Protein AF-A0A077Z1U5-F1 (afdb_monomer_lite)

Structure (mmCIF, N/CA/C/O backbone):
data_AF-A0A077Z1U5-F1
#
_entry.id   AF-A0A077Z1U5-F1
#
loop_
_atom_site.group_PDB
_atom_site.id
_atom_site.type_symbol
_atom_site.label_atom_id
_atom_site.label_alt_id
_atom_site.label_comp_id
_atom_site.label_asym_id
_atom_site.label_entity_id
_atom_site.label_seq_id
_atom_site.pdbx_PDB_ins_code
_atom_site.Cartn_x
_atom_site.Cartn_y
_atom_site.Cartn_z
_atom_site.occupancy
_atom_site.B_iso_or_equiv
_atom_site.auth_seq_id
_atom_site.auth_comp_id
_atom_site.auth_asym_id
_atom_site.auth_atom_id
_atom_site.pdbx_PDB_model_num
ATOM 1 N N . MET A 1 1 ? -14.639 14.982 -17.449 1.00 68.56 1 MET A N 1
ATOM 2 C CA . MET A 1 1 ? -14.182 13.945 -16.494 1.00 68.56 1 MET A CA 1
ATOM 3 C C . MET A 1 1 ? -12.767 14.217 -15.998 1.00 68.56 1 MET A C 1
ATOM 5 O O . MET A 1 1 ? -12.603 14.387 -14.798 1.00 68.56 1 MET A O 1
ATOM 9 N N . LEU A 1 2 ? -11.773 14.357 -16.888 1.00 71.12 2 LEU A N 1
ATOM 10 C CA . LEU A 1 2 ? -10.383 14.612 -16.481 1.00 71.12 2 LEU A CA 1
ATOM 11 C C . LEU A 1 2 ? -10.189 15.928 -15.703 1.00 71.12 2 LEU A C 1
ATOM 13 O O . LEU A 1 2 ? -9.402 15.962 -14.767 1.00 71.12 2 LEU A O 1
ATOM 17 N N . SER A 1 3 ? -10.939 16.987 -16.032 1.00 80.12 3 SER A N 1
ATOM 18 C CA . SER A 1 3 ? -10.882 18.276 -15.323 1.00 80.12 3 SER A CA 1
ATOM 19 C C . SER A 1 3 ? -11.257 18.165 -13.842 1.00 80.12 3 SER A C 1
ATOM 21 O O . SER A 1 3 ? -10.543 18.699 -13.000 1.00 80.12 3 SER A O 1
ATOM 23 N N . ASN A 1 4 ? -12.330 17.429 -13.523 1.00 79.44 4 ASN A N 1
ATOM 24 C CA . ASN A 1 4 ? -12.760 17.176 -12.144 1.00 79.44 4 ASN A CA 1
ATOM 25 C C . ASN A 1 4 ? -11.726 16.341 -11.381 1.00 79.44 4 ASN A C 1
ATOM 27 O O . ASN A 1 4 ? -11.484 16.588 -10.206 1.00 79.44 4 ASN A O 1
ATOM 31 N N . PHE A 1 5 ? -11.103 15.364 -12.043 1.00 79.25 5 PHE A N 1
ATOM 32 C CA . PHE A 1 5 ? -10.049 14.554 -11.435 1.00 79.25 5 PHE A CA 1
ATOM 33 C C . PHE A 1 5 ? -8.779 15.375 -11.172 1.00 79.25 5 PHE A C 1
ATOM 35 O O . PHE A 1 5 ? -8.192 15.285 -10.098 1.00 79.25 5 PHE A O 1
ATOM 42 N N . LEU A 1 6 ? -8.374 16.218 -12.127 1.00 81.88 6 LEU A N 1
ATOM 43 C CA . LEU A 1 6 ? -7.160 17.023 -12.021 1.00 81.88 6 LEU A CA 1
ATOM 44 C C . LEU A 1 6 ? -7.292 18.132 -10.970 1.00 81.88 6 LEU A C 1
ATOM 46 O O . LEU A 1 6 ? -6.356 18.345 -10.202 1.00 81.88 6 LEU A O 1
ATOM 50 N N . SER A 1 7 ? -8.446 18.807 -10.893 1.00 83.81 7 SER A N 1
ATOM 51 C CA . SER A 1 7 ? -8.705 19.804 -9.848 1.00 83.81 7 SER A CA 1
ATOM 52 C C . SER A 1 7 ? -8.727 19.162 -8.463 1.00 83.81 7 SER A C 1
ATOM 54 O O . SER A 1 7 ? -8.042 19.651 -7.567 1.00 83.81 7 SER A O 1
ATOM 56 N N . LYS A 1 8 ? -9.407 18.015 -8.306 1.00 79.69 8 LYS A N 1
ATOM 57 C CA . LYS A 1 8 ? -9.364 17.214 -7.074 1.00 79.69 8 LYS A CA 1
ATOM 58 C C . LYS A 1 8 ? -7.932 16.833 -6.710 1.00 79.69 8 LYS A C 1
ATOM 60 O O . LYS A 1 8 ? -7.529 17.074 -5.579 1.00 79.69 8 LYS A O 1
ATOM 65 N N . LEU A 1 9 ? -7.144 16.307 -7.651 1.00 82.00 9 LEU A N 1
ATOM 66 C CA . LEU A 1 9 ? -5.753 15.914 -7.409 1.00 82.00 9 LEU A CA 1
ATOM 67 C C . LEU A 1 9 ? -4.885 17.106 -6.998 1.00 82.00 9 LEU A C 1
ATOM 69 O O . LEU A 1 9 ? -4.077 16.976 -6.082 1.00 82.00 9 LEU A O 1
ATOM 73 N N . LEU A 1 10 ? -5.055 18.268 -7.631 1.00 83.62 10 LEU A N 1
ATOM 74 C CA . LEU A 1 10 ? -4.306 19.477 -7.295 1.00 83.62 10 LEU A CA 1
ATOM 75 C C . LEU A 1 10 ? -4.684 19.998 -5.905 1.00 83.62 10 LEU A C 1
ATOM 77 O O . LEU A 1 10 ? -3.797 20.236 -5.090 1.00 83.62 10 LEU A O 1
ATOM 81 N N . THR A 1 11 ? -5.978 20.113 -5.594 1.00 82.31 11 THR A N 1
ATOM 82 C CA . THR A 1 11 ? -6.457 20.514 -4.262 1.00 82.31 11 THR A CA 1
ATOM 83 C C . THR A 1 11 ? -6.003 19.526 -3.192 1.00 82.31 11 THR A C 1
ATOM 85 O O . THR A 1 11 ? -5.578 19.938 -2.115 1.00 82.31 11 THR A O 1
ATOM 88 N N . LEU A 1 12 ? -6.019 18.229 -3.498 1.00 81.50 12 LEU A N 1
ATOM 89 C CA . LEU A 1 12 ? -5.541 17.179 -2.609 1.00 81.50 12 LEU A CA 1
ATOM 90 C C . LEU A 1 12 ? -4.022 17.248 -2.419 1.00 81.50 12 LEU A C 1
ATOM 92 O O . LEU A 1 12 ? -3.532 17.092 -1.306 1.00 81.50 12 LEU A O 1
ATOM 96 N N . THR A 1 13 ? -3.267 17.538 -3.478 1.00 81.62 13 THR A N 1
ATOM 97 C CA . THR A 1 13 ? -1.809 17.711 -3.417 1.00 81.62 13 THR A CA 1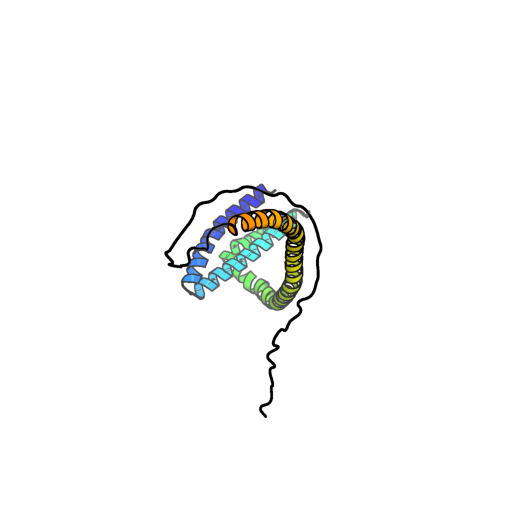
ATOM 98 C C . THR A 1 13 ? -1.453 18.960 -2.619 1.00 81.62 13 THR A C 1
ATOM 100 O O . THR A 1 13 ? -0.631 18.887 -1.718 1.00 81.62 13 THR A O 1
ATOM 103 N N . CYS A 1 14 ? -2.118 20.092 -2.853 1.00 83.44 14 CYS A N 1
ATOM 104 C CA . CYS A 1 14 ? -1.947 21.303 -2.048 1.00 83.44 14 CYS A CA 1
ATOM 105 C C . CYS A 1 14 ? -2.348 21.071 -0.580 1.00 83.44 14 CYS A C 1
ATOM 107 O O . CYS A 1 14 ? -1.637 21.506 0.326 1.00 83.44 14 CYS A O 1
ATOM 109 N N . GLY A 1 15 ? -3.439 20.338 -0.337 1.00 79.06 15 GLY A N 1
ATOM 110 C CA . GLY A 1 15 ? -3.900 19.961 1.000 1.00 79.06 15 GLY A CA 1
ATOM 111 C C . GLY A 1 15 ? -2.966 18.982 1.714 1.00 79.06 15 GLY A C 1
ATOM 112 O O . GLY A 1 15 ? -2.800 19.077 2.927 1.00 79.06 15 GLY A O 1
ATOM 113 N N . THR A 1 16 ? -2.301 18.091 0.974 1.00 81.62 16 THR A N 1
ATOM 114 C CA . THR A 1 16 ? -1.280 17.170 1.502 1.00 81.62 16 THR A CA 1
ATOM 115 C C . THR A 1 16 ? 0.117 17.778 1.562 1.00 81.62 16 THR A C 1
ATOM 117 O O . THR A 1 16 ? 0.957 17.288 2.313 1.00 81.62 16 THR A O 1
ATOM 120 N N . LEU A 1 17 ? 0.378 18.881 0.862 1.00 84.94 17 LEU A N 1
ATOM 121 C CA . LEU A 1 17 ? 1.678 19.548 0.871 1.00 84.94 17 LEU A CA 1
ATOM 122 C C . LEU A 1 17 ? 2.021 20.083 2.267 1.00 84.94 17 LEU A C 1
ATOM 124 O O . LEU A 1 17 ? 3.142 19.918 2.751 1.00 84.94 17 LEU A O 1
ATOM 128 N N . TYR A 1 18 ? 1.035 20.669 2.951 1.00 81.06 18 TYR A N 1
ATOM 129 C CA . TYR A 1 18 ? 1.189 21.152 4.324 1.00 81.06 18 TYR A CA 1
ATOM 130 C C . TYR A 1 18 ? 1.551 20.031 5.326 1.00 81.06 18 TYR A C 1
ATOM 132 O O . TYR A 1 18 ? 2.581 20.137 6.007 1.00 81.06 18 TYR A O 1
ATOM 140 N N . PRO A 1 19 ? 0.783 18.926 5.428 1.00 81.62 19 PRO A N 1
ATOM 141 C CA . PRO A 1 19 ? 1.139 17.806 6.288 1.00 81.62 19 PRO A CA 1
ATOM 142 C C . PRO A 1 19 ? 2.391 17.061 5.808 1.00 81.62 19 PRO A C 1
ATOM 144 O O . PRO A 1 19 ? 3.115 16.536 6.651 1.00 81.62 19 PRO A O 1
ATOM 147 N N . ALA A 1 20 ? 2.725 17.067 4.513 1.00 84.19 20 ALA A N 1
ATOM 148 C CA . ALA A 1 20 ? 3.988 16.526 4.005 1.00 84.19 20 ALA A CA 1
ATOM 149 C C . ALA A 1 20 ? 5.198 17.298 4.546 1.00 84.19 20 ALA A C 1
ATOM 151 O O . ALA A 1 20 ? 6.142 16.689 5.055 1.00 84.19 20 ALA A O 1
ATOM 152 N N . TYR A 1 21 ? 5.146 18.632 4.549 1.00 84.50 21 TYR A N 1
ATOM 153 C CA . TYR A 1 21 ? 6.205 19.455 5.137 1.00 84.50 21 TYR A CA 1
ATOM 154 C C . TYR A 1 21 ? 6.359 19.212 6.648 1.00 84.50 21 TYR A C 1
ATOM 156 O O . TYR A 1 21 ? 7.472 19.074 7.168 1.00 84.50 21 TYR A O 1
ATOM 164 N N . ARG A 1 22 ? 5.243 19.101 7.379 1.00 79.75 22 ARG A N 1
ATOM 165 C CA . ARG A 1 22 ? 5.274 18.778 8.815 1.00 79.75 22 ARG A CA 1
ATOM 166 C C . ARG A 1 22 ? 5.747 17.347 9.085 1.00 79.75 22 ARG A C 1
ATOM 168 O O . ARG A 1 22 ? 6.498 17.154 10.039 1.00 79.75 22 ARG A O 1
ATOM 175 N N . SER A 1 23 ? 5.378 16.383 8.241 1.00 83.19 23 SER A N 1
ATOM 176 C CA . SER A 1 23 ? 5.860 14.995 8.298 1.00 83.19 23 SER A CA 1
ATOM 177 C C . SER A 1 23 ? 7.377 14.941 8.115 1.00 83.19 23 SER A C 1
ATOM 179 O O . SER A 1 23 ? 8.067 14.305 8.908 1.00 83.19 23 SER A O 1
ATOM 181 N N . TYR A 1 24 ? 7.919 15.687 7.147 1.00 82.50 24 TYR A N 1
ATOM 182 C CA . TYR A 1 24 ? 9.365 15.817 6.954 1.00 82.50 24 TYR A CA 1
ATOM 183 C C . TYR A 1 24 ? 10.063 16.371 8.205 1.00 82.50 24 TYR A C 1
ATOM 185 O O . TYR A 1 24 ? 11.060 15.814 8.676 1.00 82.50 24 TYR A O 1
ATOM 193 N N . LYS A 1 25 ? 9.504 17.429 8.808 1.00 83.81 25 LYS A N 1
ATOM 194 C CA . LYS A 1 25 ? 10.047 17.998 10.049 1.00 83.81 25 LYS A CA 1
ATOM 195 C C . LYS A 1 25 ? 9.968 17.016 11.228 1.00 83.81 25 LYS A C 1
ATOM 197 O O . LYS A 1 25 ? 10.908 16.977 12.017 1.00 83.81 25 LYS A O 1
ATOM 202 N N . ALA A 1 26 ? 8.909 16.208 11.319 1.00 83.00 26 ALA A N 1
ATOM 203 C CA . ALA A 1 26 ? 8.739 15.180 12.351 1.00 83.00 26 ALA A CA 1
ATOM 204 C C . ALA A 1 26 ? 9.748 14.022 12.223 1.00 83.00 26 ALA A C 1
ATOM 206 O O . ALA A 1 26 ? 10.243 13.513 13.228 1.00 83.00 26 ALA A O 1
ATOM 207 N N . VAL A 1 27 ? 10.099 13.624 10.993 1.00 81.88 27 VAL A N 1
ATOM 208 C CA . VAL A 1 27 ? 11.157 12.625 10.750 1.00 81.88 27 VAL A CA 1
ATOM 209 C C . VAL A 1 27 ? 12.516 13.179 11.178 1.00 81.88 27 VAL A C 1
ATOM 211 O O . VAL A 1 27 ? 13.277 12.498 11.867 1.00 81.88 27 VAL A O 1
ATOM 214 N N . ARG A 1 28 ? 12.809 14.442 10.842 1.00 83.19 28 ARG A N 1
ATOM 215 C CA . ARG A 1 28 ? 14.077 15.085 11.220 1.00 83.19 28 ARG A CA 1
ATOM 216 C C . ARG A 1 28 ? 14.211 15.295 12.728 1.00 83.19 28 ARG A C 1
ATOM 218 O O . ARG A 1 28 ? 15.312 15.160 13.256 1.00 83.19 28 ARG A O 1
ATOM 225 N N . SER A 1 29 ? 13.120 15.613 13.423 1.00 81.75 29 SER A N 1
ATOM 226 C CA . SER A 1 29 ? 13.127 15.789 14.879 1.00 81.75 29 SER A CA 1
ATOM 227 C C . SER A 1 29 ? 13.247 14.471 15.654 1.00 81.75 29 SER A C 1
ATOM 229 O O . SER A 1 29 ? 13.414 14.514 16.869 1.00 81.75 29 SER A O 1
ATOM 231 N N . LYS A 1 30 ? 13.168 13.307 14.983 1.00 79.94 30 LYS A N 1
ATOM 232 C CA . LYS A 1 30 ? 13.134 11.963 15.599 1.00 79.94 30 LYS A CA 1
ATOM 233 C C . LYS A 1 30 ? 12.045 11.815 16.678 1.00 79.94 30 LYS A C 1
ATOM 235 O O . LYS A 1 30 ? 12.113 10.931 17.531 1.00 79.94 30 LYS A O 1
ATOM 240 N N . ASN A 1 31 ? 11.006 12.652 16.633 1.00 82.81 31 ASN A N 1
ATOM 241 C CA . ASN A 1 31 ? 9.901 12.611 17.582 1.00 82.81 31 ASN A CA 1
ATOM 242 C C . ASN A 1 31 ? 8.936 11.477 17.218 1.00 82.81 31 ASN A C 1
ATOM 244 O O . ASN A 1 31 ? 8.010 11.670 16.428 1.00 82.81 31 ASN A O 1
ATOM 248 N N . VAL A 1 32 ? 9.090 10.312 17.854 1.00 84.19 32 VAL A N 1
ATOM 249 C CA . VAL A 1 32 ? 8.235 9.129 17.612 1.00 84.19 32 VAL A CA 1
ATOM 250 C C . VAL A 1 32 ? 6.742 9.469 17.717 1.00 84.19 32 VAL A C 1
ATOM 252 O O . VAL A 1 32 ? 5.951 9.072 16.869 1.00 84.19 32 VAL A O 1
ATOM 255 N N . ARG A 1 33 ? 6.340 10.278 18.708 1.00 84.56 33 ARG A N 1
ATOM 256 C CA . ARG A 1 33 ? 4.930 10.678 18.886 1.00 84.56 33 ARG A CA 1
ATOM 257 C C . ARG A 1 33 ? 4.381 11.516 17.731 1.00 84.56 33 ARG A C 1
ATOM 259 O O . ARG A 1 33 ? 3.203 11.397 17.413 1.00 84.56 33 ARG A O 1
ATOM 266 N N . GLU A 1 34 ? 5.190 12.395 17.146 1.00 84.38 34 GLU A N 1
ATOM 267 C CA . GLU A 1 34 ? 4.769 13.201 15.992 1.00 84.38 34 GLU A CA 1
ATOM 268 C C . GLU A 1 34 ? 4.714 12.334 14.740 1.00 84.38 34 GLU A C 1
ATOM 270 O O . GLU A 1 34 ? 3.736 12.395 14.001 1.00 84.38 34 GLU A O 1
ATOM 275 N N . TYR A 1 35 ? 5.714 11.471 14.557 1.00 86.38 35 TYR A N 1
ATOM 276 C CA . TYR A 1 35 ? 5.752 10.504 13.469 1.00 86.38 35 TYR A CA 1
ATOM 277 C C . TYR A 1 35 ? 4.517 9.595 13.459 1.00 86.38 35 TYR A C 1
ATOM 279 O O . TYR A 1 35 ? 3.864 9.480 12.429 1.00 86.38 35 TYR A O 1
ATOM 287 N N . VAL A 1 36 ? 4.130 9.025 14.607 1.00 85.44 36 VAL A N 1
ATOM 288 C CA . VAL A 1 36 ? 2.931 8.172 14.714 1.00 85.44 36 VAL A CA 1
ATOM 289 C C . VAL A 1 36 ? 1.657 8.945 14.360 1.00 85.44 36 VAL A C 1
ATOM 291 O O . VAL A 1 36 ? 0.810 8.421 13.640 1.00 85.44 36 VAL A O 1
ATOM 294 N N . LYS A 1 37 ? 1.517 10.203 14.805 1.00 83.12 37 LYS A N 1
ATOM 295 C CA . LYS A 1 37 ? 0.358 11.047 14.453 1.00 83.12 37 LYS A CA 1
ATOM 296 C C . LYS A 1 37 ? 0.279 11.303 12.950 1.00 83.12 37 LYS A C 1
ATOM 298 O O . LYS A 1 37 ? -0.803 11.213 12.375 1.00 83.12 37 LYS A O 1
ATOM 303 N N . TRP A 1 38 ? 1.416 11.593 12.322 1.00 86.56 38 TRP A N 1
ATOM 304 C CA . TRP A 1 38 ? 1.482 11.782 10.877 1.00 86.56 38 TRP A CA 1
ATOM 305 C C . TRP A 1 38 ? 1.215 10.483 10.125 1.00 86.56 38 TRP A C 1
ATOM 307 O O . TRP A 1 38 ? 0.428 10.491 9.188 1.00 86.56 38 TRP A O 1
ATOM 317 N N . MET A 1 39 ? 1.778 9.356 10.560 1.00 85.12 39 MET A N 1
ATOM 318 C CA . MET A 1 39 ? 1.522 8.050 9.948 1.00 85.12 39 MET A CA 1
ATOM 319 C C . MET A 1 39 ? 0.039 7.671 10.025 1.00 85.12 39 MET A C 1
ATOM 321 O O . MET A 1 39 ? -0.540 7.231 9.037 1.00 85.12 39 MET A O 1
ATOM 325 N N . MET A 1 40 ? -0.610 7.927 11.164 1.00 83.12 40 MET A N 1
ATOM 326 C CA . MET A 1 40 ? -2.054 7.737 11.310 1.00 83.12 40 MET A CA 1
ATOM 327 C C . MET A 1 40 ? -2.838 8.612 10.321 1.00 83.12 40 MET A C 1
ATOM 329 O O . MET A 1 40 ? -3.771 8.122 9.690 1.00 83.12 40 MET A O 1
ATOM 333 N N . TYR A 1 41 ? -2.438 9.876 10.137 1.00 81.81 41 TYR A N 1
ATOM 334 C CA . TYR A 1 41 ? -3.039 10.759 9.133 1.00 81.81 41 TYR A CA 1
ATOM 335 C C . TYR A 1 41 ? -2.866 10.212 7.709 1.00 81.81 41 TYR A C 1
ATOM 337 O O . TYR A 1 41 ? -3.839 10.167 6.963 1.00 81.81 41 TYR A O 1
ATOM 345 N N . TRP A 1 42 ? -1.672 9.733 7.348 1.00 87.31 42 TRP A N 1
ATOM 346 C CA . TRP A 1 42 ? -1.403 9.142 6.033 1.00 87.31 42 TRP A CA 1
ATOM 347 C C . TRP A 1 42 ? -2.230 7.880 5.767 1.00 87.31 42 TRP A C 1
ATOM 349 O O . TRP A 1 42 ? -2.756 7.724 4.668 1.00 87.31 42 TRP A O 1
ATOM 359 N N . ILE A 1 43 ? -2.404 7.006 6.763 1.00 84.12 43 ILE A N 1
ATOM 360 C CA . ILE A 1 43 ? -3.241 5.804 6.625 1.00 84.12 43 ILE A CA 1
ATOM 361 C C . ILE A 1 43 ? -4.710 6.192 6.415 1.00 84.12 43 ILE A C 1
ATOM 363 O O . ILE A 1 43 ? -5.375 5.660 5.528 1.00 84.12 43 ILE A O 1
ATOM 367 N N . VAL A 1 44 ? -5.218 7.155 7.189 1.00 80.88 44 VAL A N 1
ATOM 368 C CA . VAL A 1 44 ? -6.585 7.674 7.018 1.00 80.88 44 VAL A CA 1
ATOM 369 C C . VAL A 1 44 ? -6.753 8.325 5.645 1.00 80.88 44 VAL A C 1
ATOM 371 O O . VAL A 1 44 ? -7.758 8.096 4.980 1.00 80.88 44 VAL A O 1
ATOM 374 N N . PHE A 1 45 ? -5.752 9.076 5.186 1.00 82.06 45 PHE A N 1
ATOM 375 C CA . PHE A 1 45 ? -5.734 9.681 3.859 1.00 82.06 45 PHE A CA 1
ATOM 376 C C . PHE A 1 45 ? -5.739 8.631 2.732 1.00 82.06 45 PHE A C 1
ATOM 378 O O . PHE A 1 45 ? -6.474 8.776 1.759 1.00 82.06 45 PHE A O 1
ATOM 385 N N . ALA A 1 46 ? -4.991 7.534 2.875 1.00 84.25 46 ALA A N 1
ATOM 386 C CA . ALA A 1 46 ? -5.003 6.428 1.917 1.00 84.25 46 ALA A CA 1
ATOM 387 C C . ALA A 1 46 ? -6.370 5.723 1.855 1.00 84.25 46 ALA A C 1
ATOM 389 O O . ALA A 1 46 ? -6.840 5.353 0.779 1.00 84.25 46 ALA A O 1
ATOM 390 N N . LEU A 1 47 ? -7.044 5.563 2.993 1.00 82.62 47 LEU A N 1
ATOM 391 C CA . LEU A 1 47 ? -8.402 5.013 3.037 1.00 82.62 47 LEU A CA 1
ATOM 392 C C . LEU A 1 47 ? -9.421 5.967 2.421 1.00 82.62 47 LEU A C 1
ATOM 394 O O . LEU A 1 47 ? -10.303 5.522 1.695 1.00 82.62 47 LEU A O 1
ATOM 398 N N . PHE A 1 48 ? -9.268 7.269 2.664 1.00 81.12 48 PHE A N 1
ATOM 399 C CA . PHE A 1 48 ? -10.070 8.296 2.011 1.00 81.12 48 PHE A CA 1
ATOM 400 C C . PHE A 1 48 ? -9.932 8.216 0.487 1.00 81.12 48 PHE A C 1
ATOM 402 O O . PHE A 1 48 ? -10.941 8.180 -0.207 1.00 81.12 48 PHE A O 1
ATOM 409 N N . LEU A 1 49 ? -8.708 8.067 -0.032 1.00 83.06 49 LEU A N 1
ATOM 410 C CA . LEU A 1 49 ? -8.471 7.840 -1.461 1.00 83.06 49 LEU A CA 1
ATOM 411 C C . LEU A 1 49 ? -9.155 6.571 -1.986 1.00 83.06 49 LEU A C 1
ATOM 413 O O . LEU A 1 49 ? -9.749 6.598 -3.059 1.00 83.06 49 LEU A O 1
ATOM 417 N N . ASN A 1 50 ? -9.105 5.464 -1.239 1.00 82.12 50 ASN A N 1
ATOM 418 C CA . ASN A 1 50 ? -9.809 4.238 -1.628 1.00 82.12 50 ASN A CA 1
ATOM 419 C C . ASN A 1 50 ? -11.323 4.461 -1.699 1.00 82.12 50 ASN A C 1
ATOM 421 O O . ASN A 1 50 ? -11.972 3.996 -2.631 1.00 82.12 50 ASN A O 1
ATOM 425 N N . ILE A 1 51 ? -11.886 5.193 -0.740 1.00 80.31 51 ILE A N 1
ATOM 426 C CA . ILE A 1 51 ? -13.315 5.511 -0.705 1.00 80.31 51 ILE A CA 1
ATOM 427 C C . ILE A 1 51 ? -13.697 6.468 -1.828 1.00 80.31 51 ILE A C 1
ATOM 429 O O . ILE A 1 51 ? -14.772 6.300 -2.387 1.00 80.31 51 ILE A O 1
ATOM 433 N N . GLU A 1 52 ? -12.835 7.416 -2.188 1.00 79.69 52 GLU A N 1
ATOM 434 C CA . GLU A 1 52 ? -13.028 8.297 -3.343 1.00 79.69 52 GLU A CA 1
ATOM 435 C C . GLU A 1 52 ? -13.085 7.481 -4.645 1.00 79.69 52 GLU A C 1
ATOM 437 O O . GLU A 1 52 ? -14.015 7.637 -5.430 1.00 79.69 52 GLU A O 1
ATOM 442 N N . VAL A 1 53 ? -12.165 6.527 -4.836 1.00 80.75 53 VAL A N 1
ATOM 443 C CA . VAL A 1 53 ? -12.145 5.638 -6.016 1.00 80.75 53 VAL A CA 1
ATOM 444 C C . VAL A 1 53 ? -13.374 4.733 -6.056 1.00 80.75 53 VAL A C 1
ATOM 446 O O . VAL A 1 53 ? -14.024 4.592 -7.091 1.00 80.75 53 VAL A O 1
ATOM 449 N N . VAL A 1 54 ? -13.726 4.135 -4.919 1.00 81.50 54 VAL A N 1
ATOM 450 C CA . VAL A 1 54 ? -14.985 3.406 -4.752 1.00 81.50 54 VAL A CA 1
ATOM 451 C C . VAL A 1 54 ? -16.141 4.342 -5.100 1.00 81.50 54 VAL A C 1
ATOM 453 O O . VAL A 1 54 ? -17.017 3.989 -5.881 1.00 81.50 54 VAL A O 1
ATOM 456 N N . ALA A 1 55 ? -16.138 5.576 -4.606 1.00 77.00 55 ALA A N 1
ATOM 457 C CA . ALA A 1 55 ? -17.205 6.510 -4.880 1.00 77.00 55 ALA A CA 1
ATOM 458 C C . ALA A 1 55 ? -17.353 6.783 -6.380 1.00 77.00 55 ALA A C 1
ATOM 460 O O . ALA A 1 55 ? -18.483 6.680 -6.860 1.00 77.00 55 ALA A O 1
ATOM 461 N N . ASP A 1 56 ? -16.249 7.008 -7.091 1.00 77.94 56 ASP A N 1
ATOM 462 C CA . ASP A 1 56 ? -16.189 7.213 -8.539 1.00 77.94 56 ASP A CA 1
ATOM 463 C C . ASP A 1 56 ? -16.700 5.996 -9.333 1.00 77.94 56 ASP A C 1
ATOM 465 O O . ASP A 1 56 ? -17.501 6.157 -10.254 1.00 77.94 56 ASP A O 1
ATOM 469 N N . ILE A 1 57 ? -16.323 4.769 -8.951 1.00 76.25 57 ILE A N 1
ATOM 470 C CA . ILE A 1 57 ? -16.808 3.533 -9.600 1.00 76.25 57 ILE A CA 1
ATOM 471 C C . ILE A 1 57 ? -18.317 3.364 -9.384 1.00 76.25 57 ILE A C 1
ATOM 473 O O . ILE A 1 57 ? -19.070 3.098 -10.320 1.00 76.25 57 ILE A O 1
ATOM 477 N N . PHE A 1 58 ? -18.778 3.549 -8.146 1.00 74.19 58 PHE A N 1
ATOM 478 C CA . PHE A 1 58 ? -20.188 3.409 -7.784 1.00 74.19 58 PHE A CA 1
ATOM 479 C C . PHE A 1 58 ? -21.067 4.515 -8.396 1.00 74.19 58 PHE A C 1
ATOM 481 O O . PHE A 1 58 ? -22.241 4.266 -8.644 1.00 74.19 58 PHE A O 1
ATOM 488 N N . LEU A 1 59 ? -20.529 5.716 -8.663 1.00 68.31 59 LEU A N 1
ATOM 489 C CA . LEU A 1 59 ? -21.231 6.763 -9.427 1.00 68.31 59 LEU A CA 1
ATOM 490 C C . LEU A 1 59 ? -21.568 6.300 -10.856 1.00 68.31 59 LEU A C 1
ATOM 492 O O . LEU A 1 59 ? -22.556 6.760 -11.421 1.00 68.31 59 LEU A O 1
ATOM 496 N N . GLY A 1 60 ? -20.789 5.373 -11.423 1.00 68.44 60 GLY A N 1
ATOM 497 C CA . GLY A 1 60 ? -21.074 4.766 -12.724 1.00 68.44 60 GLY A CA 1
ATOM 498 C C . GLY A 1 60 ? -22.184 3.705 -12.707 1.00 68.44 60 GLY A C 1
ATOM 499 O O . GLY A 1 60 ? -22.726 3.389 -13.762 1.00 68.44 60 GLY A O 1
ATOM 500 N N . LEU A 1 61 ? -22.544 3.160 -11.537 1.00 65.31 61 LEU A N 1
ATOM 501 C CA . LEU A 1 61 ? -23.413 1.984 -11.387 1.00 65.31 61 LEU A CA 1
ATOM 502 C C . LEU A 1 61 ? -24.772 2.337 -10.724 1.00 65.31 61 LEU A C 1
ATOM 504 O O . LEU A 1 61 ? -25.106 1.892 -9.633 1.00 65.31 61 LEU A O 1
ATOM 508 N N . TRP A 1 62 ? -25.594 3.117 -11.430 1.00 64.50 62 TRP A N 1
ATOM 509 C CA . TRP A 1 62 ? -27.046 2.883 -11.599 1.00 64.50 62 TRP A CA 1
ATOM 510 C C . TRP A 1 62 ? -28.116 3.172 -10.495 1.00 64.50 62 TRP A C 1
ATOM 512 O O . TRP A 1 62 ? -29.280 3.235 -10.880 1.00 64.50 62 TRP A O 1
ATOM 522 N N . LEU A 1 63 ? -27.865 3.391 -9.186 1.00 70.56 63 LEU A N 1
ATOM 523 C CA . LEU A 1 63 ? -28.978 3.439 -8.179 1.00 70.56 63 LEU A CA 1
ATOM 524 C C . LEU A 1 63 ? -29.162 4.778 -7.389 1.00 70.56 63 LEU A C 1
ATOM 526 O O . LEU A 1 63 ? -28.262 5.174 -6.647 1.00 70.56 63 LEU A O 1
ATOM 530 N N . PRO A 1 64 ? -30.337 5.461 -7.460 1.00 64.75 64 PRO A N 1
ATOM 531 C CA . PRO A 1 64 ? -30.528 6.849 -6.984 1.00 64.75 64 PRO A CA 1
ATOM 532 C C . PRO A 1 64 ? -30.678 7.097 -5.463 1.00 64.75 64 PRO A C 1
ATOM 534 O O . PRO A 1 64 ? -30.404 8.208 -5.025 1.00 64.75 64 PRO A O 1
ATOM 537 N N . PHE A 1 65 ? -31.058 6.124 -4.620 1.00 70.94 65 PHE A N 1
ATOM 538 C CA . PHE A 1 65 ? -31.145 6.333 -3.150 1.00 70.94 65 PHE A CA 1
ATOM 539 C C . PHE A 1 65 ? -29.787 6.194 -2.438 1.00 70.94 65 PHE A C 1
ATOM 541 O O . PHE A 1 65 ? -29.596 6.649 -1.312 1.00 70.94 65 PHE A O 1
ATOM 548 N N . TYR A 1 66 ? -28.808 5.585 -3.110 1.00 63.94 66 TYR A N 1
ATOM 549 C CA . TYR A 1 66 ? -27.481 5.378 -2.539 1.00 63.94 66 TYR A CA 1
ATOM 550 C C . TYR A 1 66 ? -26.700 6.676 -2.382 1.00 63.94 66 TYR A C 1
ATOM 552 O O . TYR A 1 66 ? -25.825 6.721 -1.524 1.00 63.94 66 TYR A O 1
ATOM 560 N N . TYR A 1 67 ? -27.003 7.713 -3.171 1.00 64.75 67 TYR A N 1
ATOM 561 C CA . TYR A 1 67 ? -26.297 8.991 -3.108 1.00 64.75 67 TYR A CA 1
ATOM 562 C C . TYR A 1 67 ? -26.300 9.558 -1.684 1.00 64.75 67 TYR A C 1
ATOM 564 O O . TYR A 1 67 ? -25.228 9.853 -1.168 1.00 64.75 67 TYR A O 1
ATOM 572 N N . GLU A 1 68 ? -27.453 9.583 -1.007 1.00 79.38 68 GLU A N 1
ATOM 573 C CA . GLU A 1 68 ? -27.578 10.198 0.320 1.00 79.38 68 GLU A CA 1
ATOM 574 C C . GLU A 1 68 ? -26.900 9.402 1.433 1.00 79.38 68 GLU A C 1
ATOM 576 O O . GLU A 1 68 ? -26.052 9.925 2.157 1.00 79.38 68 GLU A O 1
ATOM 581 N N . CYS A 1 69 ? -27.186 8.101 1.541 1.00 74.31 69 CYS A N 1
ATOM 582 C CA . CYS A 1 69 ? -26.518 7.254 2.532 1.00 74.31 69 CYS A CA 1
ATOM 583 C C . CYS A 1 69 ? -24.998 7.227 2.318 1.00 74.31 69 CYS A C 1
ATOM 585 O O . CYS A 1 69 ? -24.227 7.158 3.277 1.00 74.31 69 CYS A O 1
ATOM 587 N N . LYS A 1 70 ? -24.555 7.318 1.061 1.00 71.12 70 LYS A N 1
ATOM 588 C CA . LYS A 1 70 ? -23.143 7.314 0.699 1.00 71.12 70 LYS A CA 1
ATOM 589 C C . LYS A 1 70 ? -22.473 8.649 0.965 1.00 71.12 70 LYS A C 1
ATOM 591 O O . LYS A 1 70 ? -21.395 8.616 1.543 1.00 71.12 70 LYS A O 1
ATOM 596 N N . ILE A 1 71 ? -23.059 9.796 0.605 1.00 75.12 71 ILE A N 1
ATOM 597 C CA . ILE A 1 71 ? -22.465 11.083 0.987 1.00 75.12 71 ILE A CA 1
ATOM 598 C C . ILE A 1 71 ? -22.434 11.212 2.500 1.00 75.12 71 ILE A C 1
ATOM 600 O O . ILE A 1 71 ? -21.451 11.718 3.007 1.00 75.12 71 ILE A O 1
ATOM 604 N N . MET A 1 72 ? -23.423 10.689 3.231 1.00 78.75 72 MET A N 1
ATOM 605 C CA . MET A 1 72 ? -23.389 10.656 4.692 1.00 78.75 72 MET A CA 1
ATOM 606 C C . MET A 1 72 ? -22.249 9.782 5.198 1.00 78.75 72 MET A C 1
ATOM 608 O O . MET A 1 72 ? -21.533 10.191 6.104 1.00 78.75 72 MET A O 1
ATOM 612 N N . PHE A 1 73 ? -22.021 8.617 4.590 1.00 75.31 73 PHE A N 1
ATOM 613 C CA . PHE A 1 73 ? -20.900 7.755 4.949 1.00 75.31 73 PHE A CA 1
ATOM 614 C C . PHE A 1 73 ? -19.556 8.414 4.620 1.00 75.31 73 PHE A C 1
ATOM 616 O O . PHE A 1 73 ? -18.700 8.495 5.491 1.00 75.31 73 PHE A O 1
ATOM 623 N N . VAL A 1 74 ? -19.395 8.965 3.414 1.00 71.56 74 VAL A N 1
ATOM 624 C CA . VAL A 1 74 ? -18.201 9.696 2.964 1.00 71.56 74 VAL A CA 1
ATOM 625 C C . VAL A 1 74 ? -17.976 10.956 3.796 1.00 71.56 74 VAL A C 1
ATOM 627 O O . VAL A 1 74 ? -16.844 11.217 4.166 1.00 71.56 74 VAL A O 1
ATOM 630 N N . LEU A 1 75 ? -19.017 11.712 4.155 1.00 75.75 75 LEU A N 1
ATOM 631 C CA . LEU A 1 75 ? -18.944 12.890 5.028 1.00 75.75 75 LEU A CA 1
ATOM 632 C C . LEU A 1 75 ? -18.617 12.496 6.464 1.00 75.75 75 LEU A C 1
ATOM 634 O O . LEU A 1 75 ? -17.834 13.163 7.131 1.00 75.75 75 LEU A O 1
ATOM 638 N N . TRP A 1 76 ? -19.167 11.393 6.956 1.00 75.62 76 TRP A N 1
ATOM 639 C CA . TRP A 1 76 ? -18.789 10.846 8.253 1.00 75.62 76 TRP A CA 1
ATOM 640 C C . TRP A 1 76 ? -17.315 10.412 8.257 1.00 75.62 76 TRP A C 1
ATOM 642 O O . TRP A 1 76 ? -16.589 10.626 9.230 1.00 75.62 76 TRP A O 1
ATOM 652 N N . LEU A 1 77 ? -16.854 9.910 7.113 1.00 66.81 77 LEU A N 1
ATOM 653 C CA . LEU A 1 77 ? -15.470 9.588 6.795 1.00 66.81 77 LEU A CA 1
ATOM 654 C C . LEU A 1 77 ? -14.588 10.774 6.400 1.00 66.81 77 LEU A C 1
ATOM 656 O O . LEU A 1 77 ? -13.380 10.576 6.402 1.00 66.81 77 LEU A O 1
ATOM 660 N N . ILE A 1 78 ? -15.132 11.956 6.075 1.00 66.44 78 ILE A N 1
ATOM 661 C CA . ILE A 1 78 ? -14.401 13.225 5.838 1.00 66.44 78 ILE A CA 1
ATOM 662 C C . ILE A 1 78 ? -14.412 14.139 7.072 1.00 66.44 78 ILE A C 1
ATOM 664 O O . ILE A 1 78 ? -13.496 14.933 7.283 1.00 66.44 78 ILE A O 1
ATOM 668 N N . SER A 1 79 ? -15.326 13.853 7.998 1.00 68.38 79 SER A N 1
ATOM 669 C CA . SER A 1 79 ? -15.261 14.197 9.412 1.00 68.38 79 SER A CA 1
ATOM 670 C C . SER A 1 79 ? -14.564 13.108 10.253 1.00 68.38 79 SER A C 1
ATOM 672 O O . SER A 1 79 ? -14.924 12.894 11.417 1.00 68.38 79 SER A O 1
ATOM 674 N N . PRO A 1 80 ? -13.527 12.384 9.770 1.00 59.78 80 PRO A N 1
ATOM 675 C CA . PRO A 1 80 ? -12.918 11.360 10.564 1.00 59.78 80 PRO A CA 1
ATOM 676 C C . PRO A 1 80 ? -11.908 12.076 11.511 1.00 59.78 80 PRO A C 1
ATOM 678 O O . PRO A 1 80 ? -11.552 11.529 12.549 1.00 59.78 80 PRO A O 1
ATOM 681 N N . TYR A 1 81 ? -11.556 13.346 11.223 1.00 59.06 81 TYR A N 1
ATOM 682 C CA . TYR A 1 81 ? -10.753 14.269 12.022 1.00 59.06 81 TYR A CA 1
ATOM 683 C C . TYR A 1 81 ? -11.339 14.493 13.419 1.00 59.06 81 TYR A C 1
ATOM 685 O O . TYR A 1 81 ? -10.585 14.614 14.381 1.00 59.06 81 TYR A O 1
ATOM 693 N N . THR A 1 82 ? -12.672 14.508 13.560 1.00 67.06 82 THR A N 1
ATOM 694 C CA . THR A 1 82 ? -13.314 14.814 14.846 1.00 67.06 82 THR A CA 1
ATOM 695 C C . THR A 1 82 ? -13.594 13.590 15.715 1.00 67.06 82 THR A C 1
ATOM 697 O O . THR A 1 82 ? -13.750 13.799 16.918 1.00 67.06 82 THR A O 1
ATOM 700 N N . ARG A 1 83 ? -13.656 12.362 15.149 1.00 63.62 83 ARG A N 1
ATOM 701 C CA . ARG A 1 83 ? -13.741 11.047 15.853 1.00 63.62 83 ARG A CA 1
ATOM 702 C C . ARG A 1 83 ? -13.963 9.836 14.927 1.00 63.62 83 ARG A C 1
ATOM 704 O O . ARG A 1 83 ? -13.573 8.728 15.300 1.00 63.62 83 ARG A O 1
ATOM 711 N N . GLY A 1 84 ? -14.571 10.018 13.749 1.00 69.38 84 GLY A N 1
ATOM 712 C CA . GLY A 1 84 ? -14.923 8.909 12.846 1.00 69.38 84 GLY A CA 1
ATOM 713 C C . GLY A 1 84 ? -13.715 8.092 12.360 1.00 69.38 84 GLY A C 1
ATOM 714 O O . GLY A 1 84 ? -13.779 6.863 12.343 1.00 69.38 84 GLY A O 1
ATOM 715 N N . ALA A 1 85 ? -12.576 8.750 12.077 1.00 68.69 85 ALA A N 1
ATOM 716 C CA . ALA A 1 85 ? -11.338 8.106 11.603 1.00 68.69 85 ALA A CA 1
ATOM 717 C C . ALA A 1 85 ? -10.857 7.114 12.625 1.00 68.69 85 ALA A C 1
ATOM 719 O O . ALA A 1 85 ? -10.508 5.993 12.295 1.00 68.69 85 ALA A O 1
ATOM 720 N N . SER A 1 86 ? -10.814 7.564 13.875 1.00 71.38 86 SER A N 1
ATOM 721 C CA . SER A 1 86 ? -10.264 6.805 14.982 1.00 71.38 86 SER A CA 1
ATOM 722 C C . SER A 1 86 ? -11.094 5.554 15.239 1.00 71.38 86 SER A C 1
ATOM 724 O O . SER A 1 86 ? -10.531 4.495 15.517 1.00 71.38 86 SER A O 1
ATOM 726 N N . PHE A 1 87 ? -12.421 5.655 15.109 1.00 76.31 87 PHE A N 1
ATOM 727 C CA . PHE A 1 87 ? -13.313 4.505 15.229 1.00 76.31 87 PHE A CA 1
ATOM 728 C C . PHE A 1 87 ? -13.129 3.529 14.063 1.00 76.31 87 PHE A C 1
ATOM 730 O O . PHE A 1 87 ? -12.905 2.340 14.291 1.00 76.31 87 PHE A O 1
ATOM 737 N N . LEU A 1 88 ? -13.135 4.032 12.826 1.00 78.12 88 LEU A N 1
ATOM 738 C CA . LEU A 1 88 ? -12.906 3.217 11.636 1.00 78.12 88 LEU A CA 1
ATOM 739 C C . LEU A 1 88 ? -11.523 2.557 11.663 1.00 78.12 88 LEU A C 1
ATOM 741 O O . LEU A 1 88 ? -11.396 1.379 11.336 1.00 78.12 88 LEU A O 1
ATOM 745 N N . TYR A 1 89 ? -10.501 3.284 12.118 1.00 73.50 89 TYR A N 1
ATOM 746 C CA . TYR A 1 89 ? -9.146 2.775 12.245 1.00 73.50 89 TYR A CA 1
ATOM 747 C C . TYR A 1 89 ? -9.115 1.582 13.187 1.00 73.50 89 TYR A C 1
ATOM 749 O O . TYR A 1 89 ? -8.621 0.523 12.835 1.00 73.50 89 TYR A O 1
ATOM 757 N N . ARG A 1 90 ? -9.705 1.702 14.376 1.00 78.62 90 ARG A N 1
ATOM 758 C CA . ARG A 1 90 ? -9.729 0.597 15.342 1.00 78.62 90 ARG A CA 1
ATOM 759 C C . ARG A 1 90 ? -10.612 -0.567 14.894 1.00 78.62 90 ARG A C 1
ATOM 761 O O . ARG A 1 90 ? -10.287 -1.711 15.195 1.00 78.62 90 ARG A O 1
ATOM 768 N N . LYS A 1 91 ? -11.728 -0.292 14.213 1.00 79.25 91 LYS A N 1
ATOM 769 C CA . LYS A 1 91 ? -12.756 -1.302 13.923 1.00 79.25 91 LYS A CA 1
ATOM 770 C C . LYS A 1 91 ? -12.585 -2.013 12.587 1.00 79.25 91 LYS A C 1
ATOM 772 O O . LYS A 1 91 ? -12.908 -3.190 12.508 1.00 79.25 91 LYS A O 1
ATOM 777 N N . PHE A 1 92 ? -12.107 -1.318 11.563 1.00 78.25 92 PHE A N 1
ATOM 778 C CA . PHE A 1 92 ? -11.916 -1.864 10.221 1.00 78.25 92 PHE A CA 1
ATOM 779 C C . PHE A 1 92 ? -10.441 -1.931 9.864 1.00 78.25 92 PHE A C 1
ATOM 781 O O . PHE A 1 92 ? -9.962 -2.996 9.508 1.00 78.25 92 PHE A O 1
ATOM 788 N N . VAL A 1 93 ? -9.701 -0.832 10.016 1.00 78.38 93 VAL A N 1
ATOM 789 C CA . VAL A 1 93 ? -8.314 -0.745 9.529 1.00 78.38 93 VAL A CA 1
ATOM 790 C C . VAL A 1 93 ? -7.390 -1.642 10.329 1.00 78.38 93 VAL A C 1
ATOM 792 O O . VAL A 1 93 ? -6.649 -2.397 9.738 1.00 78.38 93 VAL A O 1
ATOM 795 N N . HIS A 1 94 ? -7.457 -1.625 11.656 1.00 79.06 94 HIS A N 1
ATOM 796 C CA . HIS A 1 94 ? -6.633 -2.451 12.528 1.00 79.06 94 HIS A CA 1
ATOM 797 C C . HIS A 1 94 ? -6.855 -3.952 12.281 1.00 79.06 94 HIS A C 1
ATOM 799 O O . HIS A 1 94 ? -5.871 -4.650 12.052 1.00 79.06 94 HIS A O 1
ATOM 805 N N . PRO A 1 95 ? -8.097 -4.484 12.259 1.00 82.44 95 PRO A N 1
ATOM 806 C CA . PRO A 1 95 ? -8.292 -5.891 11.917 1.00 82.44 95 PRO A CA 1
ATOM 807 C C . PRO A 1 95 ? -7.981 -6.202 10.450 1.00 82.44 95 PRO A C 1
ATOM 809 O O . PRO A 1 95 ? -7.483 -7.290 10.174 1.00 82.44 95 PRO A O 1
ATOM 812 N N . LEU A 1 96 ? -8.230 -5.274 9.515 1.00 77.88 96 LEU A N 1
ATOM 813 C CA . LEU A 1 96 ? -7.848 -5.447 8.114 1.00 77.88 96 LEU A CA 1
ATOM 814 C C . LEU A 1 96 ? -6.325 -5.531 7.982 1.00 77.88 96 LEU A C 1
ATOM 816 O O . LEU A 1 96 ? -5.858 -6.484 7.379 1.00 77.88 96 LEU A O 1
ATOM 820 N N . LEU A 1 97 ? -5.571 -4.609 8.586 1.00 79.25 97 LEU A N 1
ATOM 821 C CA . LEU A 1 97 ? -4.108 -4.594 8.595 1.00 79.25 97 LEU A CA 1
ATOM 822 C C . LEU A 1 97 ? -3.565 -5.870 9.220 1.00 79.25 97 LEU A C 1
ATOM 824 O O . LEU A 1 97 ? -2.814 -6.555 8.560 1.00 79.25 97 LEU A O 1
ATOM 828 N N . VAL A 1 98 ? -3.977 -6.245 10.432 1.00 82.94 98 VAL A N 1
ATOM 829 C CA . VAL A 1 98 ? -3.425 -7.443 11.098 1.00 82.94 98 VAL A CA 1
ATOM 830 C C . VAL A 1 98 ? -3.702 -8.722 10.301 1.00 82.94 98 VAL A C 1
ATOM 832 O O . VAL A 1 98 ? -2.876 -9.635 10.272 1.00 82.94 98 VAL A O 1
ATOM 835 N N . ARG A 1 99 ? -4.868 -8.808 9.652 1.00 83.19 99 ARG A N 1
ATOM 836 C CA . ARG A 1 99 ? -5.221 -9.963 8.822 1.00 83.19 99 ARG A CA 1
ATOM 837 C C . ARG A 1 99 ? -4.473 -9.960 7.491 1.00 83.19 99 ARG A C 1
ATOM 839 O O . ARG A 1 99 ? -3.947 -10.996 7.112 1.00 83.19 99 ARG A O 1
ATOM 846 N N . HIS A 1 100 ? -4.421 -8.814 6.820 1.00 84.88 100 HIS A N 1
ATOM 847 C CA . HIS A 1 100 ? -3.834 -8.684 5.490 1.00 84.88 100 HIS A CA 1
ATOM 848 C C . HIS A 1 100 ? -2.335 -8.412 5.524 1.00 84.88 100 HIS A C 1
ATOM 850 O O . HIS A 1 100 ? -1.732 -8.468 4.477 1.00 84.88 100 HIS A O 1
ATOM 856 N N . GLU A 1 101 ? -1.704 -8.117 6.658 1.00 85.38 101 GLU A N 1
ATOM 857 C CA . GLU A 1 101 ? -0.257 -7.870 6.734 1.00 85.38 101 GLU A CA 1
ATOM 858 C C . GLU A 1 101 ? 0.515 -9.079 6.205 1.00 85.38 101 GLU A C 1
ATOM 860 O O . GLU A 1 101 ? 1.339 -8.925 5.311 1.00 85.38 101 GLU A O 1
ATOM 865 N N . LYS A 1 102 ? 0.154 -10.289 6.658 1.00 86.94 102 LYS A N 1
ATOM 866 C CA . LYS A 1 102 ? 0.749 -11.533 6.147 1.00 86.94 102 LYS A CA 1
ATOM 867 C C . LYS A 1 102 ? 0.462 -11.731 4.662 1.00 86.94 102 LYS A C 1
ATOM 869 O O . LYS A 1 102 ? 1.377 -12.022 3.903 1.00 86.94 102 LYS A O 1
ATOM 874 N N . ASP A 1 103 ? -0.788 -11.519 4.253 1.00 87.69 103 ASP A N 1
ATOM 875 C CA . ASP A 1 103 ? -1.179 -11.660 2.853 1.00 87.69 103 ASP A CA 1
ATOM 876 C C . ASP A 1 103 ? -0.409 -10.662 1.976 1.00 87.69 103 ASP A C 1
ATOM 878 O O . ASP A 1 103 ? 0.148 -11.043 0.957 1.00 87.69 103 ASP A O 1
ATOM 882 N N . ILE A 1 104 ? -0.332 -9.389 2.371 1.00 85.94 104 ILE A N 1
ATOM 883 C CA . ILE A 1 104 ? 0.367 -8.310 1.665 1.00 85.94 104 ILE A CA 1
ATOM 884 C C . ILE A 1 104 ? 1.858 -8.614 1.592 1.00 85.94 104 ILE A C 1
ATOM 886 O O . ILE A 1 104 ? 2.438 -8.413 0.530 1.00 85.94 104 ILE A O 1
ATOM 890 N N . ASP A 1 105 ? 2.473 -9.110 2.664 1.00 90.38 105 ASP A N 1
ATOM 891 C CA . ASP A 1 105 ? 3.881 -9.503 2.659 1.00 90.38 105 ASP A CA 1
ATOM 892 C C . ASP A 1 105 ? 4.129 -10.672 1.699 1.00 90.38 105 ASP A C 1
ATOM 894 O O . ASP A 1 105 ? 5.042 -10.605 0.870 1.00 90.38 105 ASP A O 1
ATOM 898 N N . ASP A 1 106 ? 3.277 -11.698 1.722 1.00 91.75 106 ASP A N 1
ATOM 899 C CA . ASP A 1 106 ? 3.359 -12.838 0.805 1.00 91.75 106 ASP A CA 1
ATOM 900 C C . ASP A 1 106 ? 3.126 -12.406 -0.654 1.00 91.75 106 ASP A C 1
ATOM 902 O O . ASP A 1 106 ? 3.911 -12.754 -1.548 1.00 91.75 106 ASP A O 1
ATOM 906 N N . TYR A 1 107 ? 2.110 -11.573 -0.901 1.00 89.38 107 TYR A N 1
ATOM 907 C CA . TYR A 1 107 ? 1.824 -10.969 -2.203 1.00 89.38 107 TYR A CA 1
ATOM 908 C C . TYR A 1 107 ? 2.968 -10.073 -2.667 1.00 89.38 107 TYR A C 1
ATOM 910 O O . TYR A 1 107 ? 3.308 -10.101 -3.845 1.00 89.38 107 TYR A O 1
ATOM 918 N N . LEU A 1 108 ? 3.598 -9.301 -1.783 1.00 91.06 108 LEU A N 1
ATOM 919 C CA . LEU A 1 108 ? 4.716 -8.425 -2.120 1.00 91.06 108 LEU A CA 1
ATOM 920 C C . LEU A 1 108 ? 5.963 -9.242 -2.453 1.00 91.06 108 LEU A C 1
ATOM 922 O O . LEU A 1 108 ? 6.655 -8.925 -3.420 1.00 91.06 108 LEU A O 1
ATOM 926 N N . ILE A 1 109 ? 6.247 -10.311 -1.706 1.00 92.69 109 ILE A N 1
ATOM 927 C CA . ILE A 1 109 ? 7.350 -11.235 -2.000 1.00 92.69 109 ILE A CA 1
ATOM 928 C C . ILE A 1 109 ? 7.113 -11.913 -3.353 1.00 92.69 109 ILE A C 1
ATOM 930 O O . ILE A 1 109 ? 8.035 -11.996 -4.171 1.00 92.69 109 ILE A O 1
ATOM 934 N N . GLN A 1 110 ? 5.888 -12.365 -3.619 1.00 92.25 110 GLN A N 1
ATOM 935 C CA . GLN A 1 110 ? 5.514 -12.991 -4.885 1.00 92.25 110 GLN A CA 1
ATOM 936 C C . GLN A 1 110 ? 5.572 -11.986 -6.049 1.00 92.25 110 GLN A C 1
ATOM 938 O O . GLN A 1 110 ? 6.233 -12.245 -7.057 1.00 92.25 110 GLN A O 1
ATOM 943 N N . ALA A 1 111 ? 4.980 -10.803 -5.892 1.00 93.44 111 ALA A N 1
ATOM 944 C CA . ALA A 1 111 ? 4.999 -9.723 -6.874 1.00 93.44 111 ALA A CA 1
ATOM 945 C C . ALA A 1 111 ? 6.418 -9.214 -7.138 1.00 93.44 111 ALA A C 1
ATOM 947 O O . ALA A 1 111 ? 6.759 -8.937 -8.282 1.00 93.44 111 ALA A O 1
ATOM 948 N N . LYS A 1 112 ? 7.286 -9.146 -6.122 1.00 93.38 112 LYS A N 1
ATOM 949 C CA . LYS A 1 112 ? 8.703 -8.800 -6.286 1.00 93.38 112 LYS A CA 1
ATOM 950 C C . LYS A 1 112 ? 9.449 -9.864 -7.083 1.00 93.38 112 LYS A C 1
ATOM 952 O O . LYS A 1 112 ? 10.248 -9.501 -7.941 1.00 93.38 112 LYS A O 1
ATOM 957 N N . LYS A 1 113 ? 9.189 -11.157 -6.851 1.00 92.31 113 LYS A N 1
ATOM 958 C CA . LYS A 1 113 ? 9.777 -12.254 -7.644 1.00 92.31 113 LYS A CA 1
ATOM 959 C C . LYS A 1 113 ? 9.330 -12.177 -9.109 1.00 92.31 113 LYS A C 1
ATOM 961 O O . LYS A 1 113 ? 10.183 -12.142 -9.995 1.00 92.31 113 LYS A O 1
ATOM 966 N N . HIS A 1 114 ? 8.023 -12.064 -9.367 1.00 89.69 114 HIS A N 1
ATOM 967 C CA . HIS A 1 114 ? 7.490 -11.914 -10.730 1.00 89.69 114 HIS A CA 1
ATOM 968 C C . HIS A 1 114 ? 7.972 -10.618 -11.396 1.00 89.69 114 HIS A C 1
ATOM 970 O O . HIS A 1 114 ? 8.470 -10.636 -12.521 1.00 89.69 114 HIS A O 1
ATOM 976 N N . GLY A 1 115 ? 7.908 -9.500 -10.678 1.00 91.38 115 GLY A N 1
ATOM 977 C CA . GLY A 1 115 ? 8.349 -8.188 -11.133 1.00 91.38 115 GLY A CA 1
ATOM 978 C C . GLY A 1 115 ? 9.839 -8.148 -11.447 1.00 91.38 115 GLY A C 1
ATOM 979 O O . GLY A 1 115 ? 10.214 -7.622 -12.486 1.00 91.38 115 GLY A O 1
ATOM 980 N N . TYR A 1 116 ? 10.694 -8.767 -10.626 1.00 93.31 116 TYR A N 1
ATOM 981 C CA . TYR A 1 116 ? 12.130 -8.851 -10.899 1.00 93.31 116 TYR A CA 1
ATOM 982 C C . TYR A 1 116 ? 12.394 -9.570 -12.222 1.00 93.31 116 TYR A C 1
ATOM 984 O O . TYR A 1 116 ? 13.123 -9.035 -13.050 1.00 93.31 116 TYR A O 1
ATOM 992 N N . THR A 1 117 ? 11.737 -10.712 -12.473 1.00 89.44 117 THR A N 1
ATOM 993 C CA . TH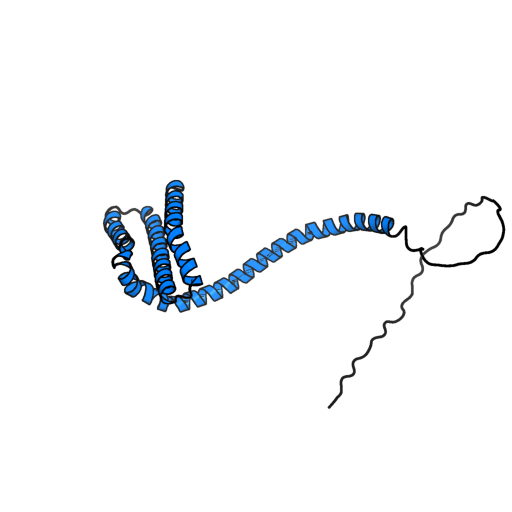R A 1 117 ? 11.865 -11.430 -13.756 1.00 89.44 117 THR A CA 1
ATOM 994 C C . THR A 1 117 ? 11.362 -10.608 -14.948 1.00 89.44 117 THR A C 1
ATOM 996 O O . THR A 1 117 ? 12.002 -10.599 -16.000 1.00 89.44 117 THR A O 1
ATOM 999 N N . ALA A 1 118 ? 10.274 -9.848 -14.778 1.00 92.50 118 ALA A N 1
ATOM 1000 C CA . ALA A 1 118 ? 9.747 -8.960 -15.812 1.00 92.50 118 ALA A CA 1
ATOM 1001 C C . ALA A 1 118 ? 10.681 -7.768 -16.085 1.00 92.50 118 ALA A C 1
ATOM 1003 O O . ALA A 1 118 ? 10.929 -7.444 -17.245 1.00 92.50 118 ALA A O 1
ATOM 1004 N N . ILE A 1 119 ? 11.245 -7.152 -15.040 1.00 93.62 119 ILE A N 1
ATOM 1005 C CA . ILE A 1 119 ? 12.169 -6.012 -15.138 1.00 93.62 119 ILE A CA 1
ATOM 1006 C C . ILE A 1 119 ? 13.499 -6.443 -15.758 1.00 93.62 119 I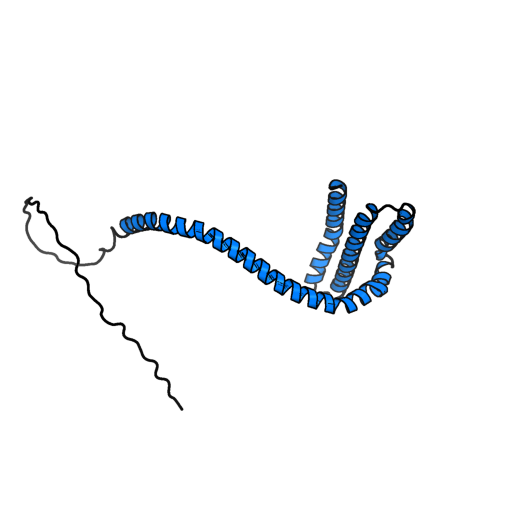LE A C 1
ATOM 1008 O O . ILE A 1 119 ? 13.976 -5.769 -16.668 1.00 93.62 119 ILE A O 1
ATOM 1012 N N . VAL A 1 120 ? 14.093 -7.568 -15.342 1.00 93.94 120 VAL A N 1
ATOM 1013 C CA . VAL A 1 120 ? 15.324 -8.067 -15.988 1.00 93.94 120 VAL A CA 1
ATOM 1014 C C . VAL A 1 120 ? 15.054 -8.548 -17.416 1.00 93.94 120 VAL A C 1
ATOM 1016 O O . VAL A 1 120 ? 15.909 -8.389 -18.286 1.00 93.94 120 VAL A O 1
ATOM 1019 N N . GLY A 1 121 ? 13.856 -9.068 -17.701 1.00 89.75 121 GLY A N 1
ATOM 1020 C CA . GLY A 1 121 ? 13.405 -9.383 -19.059 1.00 89.75 121 GLY A CA 1
ATOM 1021 C C . GLY A 1 121 ? 13.283 -8.135 -19.940 1.00 89.75 121 GLY A C 1
ATOM 1022 O O . GLY A 1 121 ? 13.797 -8.110 -21.055 1.00 89.75 121 GLY A O 1
ATOM 1023 N N . LEU A 1 122 ? 12.664 -7.066 -19.432 1.00 90.25 122 LEU A N 1
ATOM 1024 C CA . LEU A 1 122 ? 12.591 -5.758 -20.096 1.00 90.25 122 LEU A CA 1
ATOM 1025 C C . LEU A 1 122 ? 13.985 -5.144 -20.296 1.00 90.25 122 LEU A C 1
ATOM 1027 O O . LEU A 1 122 ? 14.296 -4.680 -21.392 1.00 90.25 122 LEU A O 1
ATOM 1031 N N . GLY A 1 123 ? 14.844 -5.197 -19.276 1.00 92.19 123 GLY A N 1
ATOM 1032 C CA . GLY A 1 123 ? 16.215 -4.690 -19.334 1.00 92.19 123 GLY A CA 1
ATOM 1033 C C . GLY A 1 123 ? 17.086 -5.450 -20.336 1.00 92.19 123 GLY A C 1
ATOM 1034 O O . GLY A 1 123 ? 17.775 -4.834 -21.148 1.00 92.19 123 GLY A O 1
ATOM 1035 N N . SER A 1 124 ? 17.008 -6.784 -20.347 1.00 91.69 124 SER A N 1
ATOM 1036 C CA . SER A 1 124 ? 17.718 -7.612 -21.329 1.00 91.69 124 SER A CA 1
ATOM 1037 C C . SER A 1 124 ? 17.187 -7.405 -22.747 1.00 91.69 124 SER A C 1
ATOM 1039 O O . SER A 1 124 ? 17.998 -7.296 -23.658 1.00 91.69 124 SER A O 1
ATOM 1041 N N . ARG A 1 125 ? 15.871 -7.242 -22.962 1.00 86.44 125 ARG A N 1
ATOM 1042 C CA . ARG A 1 125 ? 15.310 -6.861 -24.278 1.00 86.44 125 ARG A CA 1
ATOM 1043 C C . ARG A 1 125 ? 15.846 -5.513 -24.768 1.00 86.44 125 ARG A C 1
ATOM 1045 O O . ARG A 1 125 ? 16.243 -5.411 -25.926 1.00 86.44 125 ARG A O 1
ATOM 1052 N N . GLY A 1 126 ? 15.925 -4.513 -23.887 1.00 90.50 126 GLY A N 1
ATOM 1053 C CA . GLY A 1 126 ? 16.537 -3.217 -24.202 1.00 90.50 126 GLY A CA 1
ATOM 1054 C C . GLY A 1 126 ? 18.020 -3.340 -24.573 1.00 90.50 126 GLY A C 1
ATOM 1055 O O . GLY A 1 126 ? 18.453 -2.788 -25.584 1.00 90.50 126 GLY A O 1
ATOM 1056 N N . PHE A 1 127 ? 18.788 -4.128 -23.812 1.00 90.12 127 PHE A N 1
ATOM 1057 C CA . PHE A 1 127 ? 20.197 -4.396 -24.112 1.00 90.12 127 PHE A CA 1
ATOM 1058 C C . PHE A 1 127 ? 20.388 -5.185 -25.416 1.00 90.12 127 PHE A C 1
ATOM 1060 O O . PHE A 1 127 ? 21.310 -4.890 -26.168 1.00 90.12 127 PHE A O 1
ATOM 1067 N N . MET A 1 128 ? 19.520 -6.155 -25.725 1.00 87.50 128 MET A N 1
ATOM 1068 C CA . MET A 1 128 ? 19.596 -6.934 -26.967 1.00 87.50 128 MET A CA 1
ATOM 1069 C C . MET A 1 128 ? 19.305 -6.076 -28.205 1.00 87.50 128 MET A C 1
ATOM 1071 O O . MET A 1 128 ? 20.025 -6.201 -29.190 1.00 87.50 128 MET A O 1
ATOM 1075 N N . TYR A 1 129 ? 18.334 -5.157 -28.145 1.00 89.44 129 TYR A N 1
ATOM 1076 C CA . TYR A 1 129 ? 18.094 -4.186 -29.224 1.00 89.44 129 TYR A CA 1
ATOM 1077 C C . TYR A 1 129 ? 19.287 -3.231 -29.398 1.00 89.44 129 TYR A C 1
ATOM 1079 O O . TYR A 1 129 ? 19.754 -2.981 -30.509 1.00 89.44 129 TYR A O 1
ATOM 1087 N N . ALA A 1 130 ? 19.852 -2.754 -28.284 1.00 91.94 130 ALA A N 1
ATOM 1088 C CA . ALA A 1 130 ? 21.048 -1.919 -28.311 1.00 91.94 130 ALA A CA 1
ATOM 1089 C C . ALA A 1 130 ? 22.282 -2.672 -28.833 1.00 91.94 130 ALA A C 1
ATOM 1091 O O . ALA A 1 130 ? 23.104 -2.070 -29.518 1.00 91.94 130 ALA A O 1
ATOM 1092 N N . ARG A 1 131 ? 22.420 -3.978 -28.564 1.00 91.38 131 ARG A N 1
ATOM 1093 C CA . ARG A 1 131 ? 23.554 -4.798 -29.019 1.00 91.38 131 ARG A CA 1
ATOM 1094 C C . ARG A 1 131 ? 23.702 -4.768 -30.535 1.00 91.38 131 ARG A C 1
ATOM 1096 O O . ARG A 1 131 ? 24.828 -4.748 -31.012 1.00 91.38 131 ARG A O 1
ATOM 1103 N N . GLU A 1 132 ? 22.608 -4.741 -31.285 1.00 85.56 132 GLU A N 1
ATOM 1104 C CA . GLU A 1 132 ? 22.650 -4.682 -32.748 1.00 85.56 132 GLU A CA 1
ATOM 1105 C C . GLU A 1 132 ? 23.124 -3.311 -33.261 1.00 85.56 132 GLU A C 1
ATOM 1107 O O . GLU A 1 132 ? 24.014 -3.220 -34.117 1.00 85.56 132 GLU A O 1
ATOM 1112 N N . ILE A 1 133 ? 22.617 -2.233 -32.655 1.00 91.38 133 ILE A N 1
ATOM 1113 C CA . ILE A 1 133 ? 23.065 -0.862 -32.942 1.00 91.38 133 ILE A CA 1
ATOM 1114 C C . ILE A 1 133 ? 24.547 -0.701 -32.572 1.00 91.38 133 ILE A C 1
ATOM 1116 O O . ILE A 1 133 ? 25.333 -0.174 -33.355 1.00 91.38 133 ILE A O 1
ATOM 1120 N N . VAL A 1 134 ? 24.960 -1.206 -31.408 1.00 90.38 134 VAL A N 1
ATOM 1121 C CA . VAL A 1 134 ? 26.344 -1.137 -30.924 1.00 90.38 134 VAL A CA 1
ATOM 1122 C C . VAL A 1 134 ? 27.267 -2.025 -31.749 1.00 90.38 134 VAL A C 1
ATOM 1124 O O . VAL A 1 134 ? 28.367 -1.592 -32.054 1.00 90.38 134 VAL A O 1
ATOM 1127 N N . ALA A 1 135 ? 26.859 -3.230 -32.156 1.00 88.44 135 ALA A N 1
ATOM 1128 C CA . ALA A 1 135 ? 27.691 -4.108 -32.979 1.00 88.44 135 ALA A CA 1
ATOM 1129 C C . ALA A 1 135 ? 27.990 -3.466 -34.339 1.00 88.44 135 ALA A C 1
ATOM 1131 O O . ALA A 1 135 ? 29.144 -3.417 -34.762 1.00 88.44 135 ALA A O 1
ATOM 1132 N N . SER A 1 136 ? 26.974 -2.899 -34.993 1.00 85.31 136 SER A N 1
ATOM 1133 C CA . SER A 1 136 ? 27.167 -2.194 -36.263 1.00 85.31 136 SER A CA 1
ATOM 1134 C C . SER A 1 136 ? 27.944 -0.878 -36.098 1.00 85.31 136 SER A C 1
ATOM 1136 O O . SER A 1 136 ? 28.797 -0.567 -36.933 1.00 85.31 136 SER A O 1
ATOM 1138 N N . ALA A 1 137 ? 27.730 -0.132 -35.009 1.00 87.12 137 ALA A N 1
ATOM 1139 C CA . ALA A 1 137 ? 28.509 1.063 -34.678 1.00 87.12 137 ALA A CA 1
ATOM 1140 C C . ALA A 1 137 ? 29.963 0.740 -34.301 1.00 87.12 137 ALA A C 1
ATOM 1142 O O . ALA A 1 137 ? 30.858 1.492 -34.669 1.00 87.12 137 ALA A O 1
ATOM 1143 N N . ALA A 1 138 ? 30.224 -0.382 -33.630 1.00 86.12 138 ALA A N 1
ATOM 1144 C CA . ALA A 1 138 ? 31.562 -0.856 -33.300 1.00 86.12 138 ALA A CA 1
ATOM 1145 C C . ALA A 1 138 ? 32.321 -1.255 -34.567 1.00 86.12 138 ALA A C 1
ATOM 1147 O O . ALA A 1 138 ? 33.454 -0.823 -34.740 1.00 86.12 138 ALA A O 1
ATOM 1148 N N . VAL A 1 139 ? 31.685 -1.971 -35.502 1.00 86.12 139 VAL A N 1
ATOM 1149 C CA . VAL A 1 139 ? 32.298 -2.309 -36.800 1.00 86.12 139 VAL A CA 1
ATOM 1150 C C . VAL A 1 139 ? 32.619 -1.040 -37.606 1.00 86.12 139 VAL A C 1
ATOM 1152 O O . VAL A 1 139 ? 33.732 -0.895 -38.114 1.00 86.12 139 VAL A O 1
ATOM 1155 N N . LYS A 1 140 ? 31.689 -0.073 -37.677 1.00 82.56 140 LYS A N 1
ATOM 1156 C CA . LYS A 1 140 ? 31.926 1.226 -38.345 1.00 82.56 140 LYS A CA 1
ATOM 1157 C C . LYS A 1 140 ? 32.986 2.071 -37.624 1.00 82.56 140 LYS A C 1
ATOM 1159 O O . LYS A 1 140 ? 33.829 2.696 -38.263 1.00 82.56 140 LYS A O 1
ATOM 1164 N N . GLY A 1 141 ? 32.964 2.072 -36.295 1.00 79.88 141 GLY A N 1
ATOM 1165 C CA . GLY A 1 141 ? 33.886 2.804 -35.434 1.00 79.88 141 GLY A CA 1
ATOM 1166 C C . GLY A 1 141 ? 35.300 2.233 -35.464 1.00 79.88 141 GLY A C 1
ATOM 1167 O O . GLY A 1 141 ? 36.247 3.006 -35.516 1.00 79.88 141 GLY A O 1
ATOM 1168 N N . GLN A 1 142 ? 35.467 0.908 -35.526 1.00 78.81 142 GLN A N 1
ATOM 1169 C CA . GLN A 1 142 ? 36.767 0.253 -35.707 1.00 78.81 142 GLN A CA 1
ATOM 1170 C C . GLN A 1 142 ? 37.423 0.662 -37.031 1.00 78.81 142 GLN A C 1
ATOM 1172 O O . GLN A 1 142 ? 38.624 0.910 -37.048 1.00 78.81 142 GLN A O 1
ATOM 1177 N N . LEU A 1 143 ? 36.653 0.824 -38.113 1.00 78.12 143 LEU A N 1
ATOM 1178 C CA . LEU A 1 143 ? 37.151 1.363 -39.388 1.00 78.12 143 LEU A CA 1
ATOM 1179 C C . LEU A 1 143 ? 37.666 2.806 -39.255 1.00 78.12 143 LEU A C 1
ATOM 1181 O O . LEU A 1 143 ? 38.684 3.167 -39.846 1.00 78.12 143 LEU A O 1
ATOM 1185 N N . HIS A 1 144 ? 36.995 3.636 -38.455 1.00 78.44 144 HIS A N 1
ATOM 1186 C CA . HIS A 1 144 ? 37.426 5.016 -38.243 1.00 78.44 144 HIS A CA 1
ATOM 1187 C C . HIS A 1 144 ? 38.609 5.123 -37.265 1.00 78.44 144 HIS A C 1
ATOM 1189 O O . HIS A 1 144 ? 39.581 5.831 -37.540 1.00 78.44 144 HIS A O 1
ATOM 1195 N N . LEU A 1 145 ? 38.568 4.368 -36.165 1.00 79.00 145 LEU A N 1
ATOM 1196 C CA . LEU A 1 145 ? 39.610 4.314 -35.144 1.00 79.00 145 LEU A CA 1
ATOM 1197 C C . LEU A 1 145 ? 40.885 3.652 -35.654 1.00 79.00 145 LEU A C 1
ATOM 1199 O O . LEU A 1 145 ? 41.952 4.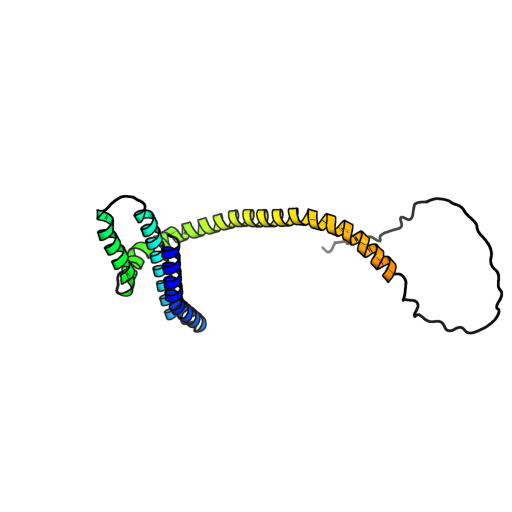117 -35.289 1.00 79.00 145 LEU A O 1
ATOM 1203 N N . VAL A 1 146 ? 40.826 2.632 -36.520 1.00 77.44 146 VAL A N 1
ATOM 1204 C CA . VAL A 1 146 ? 42.049 2.041 -37.094 1.00 77.44 146 VAL A CA 1
ATOM 1205 C C . VAL A 1 146 ? 42.771 3.035 -38.004 1.00 77.44 146 VAL A C 1
ATOM 1207 O O . VAL A 1 146 ? 43.995 3.083 -37.994 1.00 77.44 146 VAL A O 1
ATOM 1210 N N . ASN A 1 147 ? 42.043 3.891 -38.732 1.00 77.62 147 ASN A N 1
ATOM 1211 C CA . ASN A 1 147 ? 42.645 4.957 -39.539 1.00 77.62 147 ASN A CA 1
ATOM 1212 C C . ASN A 1 147 ? 43.220 6.086 -38.671 1.00 77.62 147 ASN A C 1
ATOM 1214 O O . ASN A 1 147 ? 44.297 6.598 -38.977 1.00 77.62 147 ASN A O 1
ATOM 1218 N N . GLN A 1 148 ? 42.539 6.452 -37.581 1.00 75.31 148 GLN A N 1
ATOM 1219 C CA . GLN A 1 148 ? 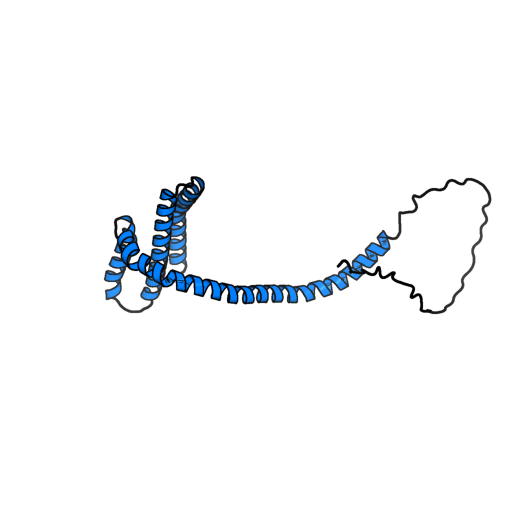43.048 7.409 -36.591 1.00 75.31 148 GLN A CA 1
ATOM 1220 C C . GLN A 1 148 ? 44.276 6.858 -35.861 1.00 75.31 148 GLN A C 1
ATOM 1222 O O . GLN A 1 148 ? 45.300 7.521 -35.847 1.00 75.31 148 GLN A O 1
ATOM 1227 N N . LEU A 1 149 ? 44.232 5.620 -35.363 1.00 72.75 149 LEU A N 1
ATOM 1228 C CA . LEU A 1 149 ? 45.373 4.929 -34.760 1.00 72.75 149 LEU A CA 1
ATOM 1229 C C . LEU A 1 149 ? 46.524 4.792 -35.750 1.00 72.75 149 LEU A C 1
ATOM 1231 O O . LEU A 1 149 ? 47.658 5.026 -35.370 1.00 72.75 149 LEU A O 1
ATOM 1235 N N . ARG A 1 150 ? 46.268 4.491 -37.028 1.00 69.56 150 ARG A N 1
ATOM 1236 C CA . ARG A 1 150 ? 47.316 4.477 -38.060 1.00 69.56 150 ARG A CA 1
ATOM 1237 C C . ARG A 1 150 ? 47.959 5.853 -38.245 1.00 69.56 150 ARG A C 1
ATOM 1239 O O . ARG A 1 150 ? 49.166 5.928 -38.456 1.00 69.56 150 ARG A O 1
ATOM 1246 N N . LYS A 1 151 ? 47.171 6.928 -38.155 1.00 63.62 151 LYS A N 1
ATOM 1247 C CA . LYS A 1 151 ? 47.660 8.310 -38.242 1.00 63.62 151 LYS A CA 1
ATOM 1248 C C . LYS A 1 151 ? 48.390 8.750 -36.964 1.00 63.62 151 LYS A C 1
ATOM 1250 O O . LYS A 1 151 ? 49.395 9.434 -37.075 1.00 63.62 151 LYS A O 1
ATOM 1255 N N . SER A 1 152 ? 47.935 8.324 -35.785 1.00 66.06 152 SER A N 1
ATOM 1256 C CA . SER A 1 152 ? 48.539 8.627 -34.478 1.00 66.06 152 SER A CA 1
ATOM 1257 C C . SER A 1 152 ? 49.757 7.758 -34.149 1.00 66.06 152 SER A C 1
ATOM 1259 O O . SER A 1 152 ? 50.651 8.216 -33.456 1.00 66.06 152 SER A O 1
ATOM 1261 N N . TYR A 1 153 ? 49.832 6.525 -34.659 1.00 64.88 153 TYR A N 1
ATOM 1262 C CA . TYR A 1 153 ? 51.003 5.649 -34.513 1.00 64.88 153 TYR A CA 1
ATOM 1263 C C . TYR A 1 153 ? 52.168 6.098 -35.407 1.00 64.88 153 TYR A C 1
ATOM 1265 O O . TYR A 1 153 ? 53.316 5.737 -35.172 1.00 64.88 153 TYR A O 1
ATOM 1273 N N . SER A 1 154 ? 51.893 6.922 -36.420 1.00 56.41 154 SER A N 1
ATOM 1274 C CA . SER A 1 154 ? 52.919 7.576 -37.221 1.00 56.41 154 SER A CA 1
ATOM 1275 C C . SER A 1 154 ? 53.095 9.016 -36.760 1.00 56.41 154 SER A C 1
ATOM 1277 O O . SER A 1 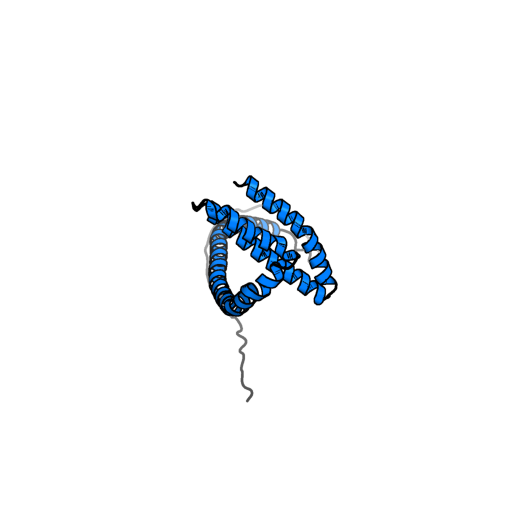154 ? 52.587 9.914 -37.418 1.00 56.41 154 SER A O 1
ATOM 1279 N N . VAL A 1 155 ? 53.788 9.216 -35.639 1.00 45.19 155 VAL A N 1
ATOM 1280 C CA . VAL A 1 155 ? 54.877 10.195 -35.434 1.00 45.19 155 VAL A CA 1
ATOM 1281 C C . VAL A 1 155 ? 55.015 10.504 -33.946 1.00 45.19 155 VAL A C 1
ATOM 1283 O O . VAL A 1 155 ? 54.142 11.120 -33.346 1.00 45.19 155 VAL A O 1
ATOM 1286 N N . GLY A 1 156 ? 56.161 10.137 -33.379 1.00 58.78 156 GLY A N 1
ATOM 1287 C CA . GLY A 1 156 ? 56.627 10.750 -32.139 1.00 58.78 156 GLY A CA 1
ATOM 1288 C C . GLY A 1 156 ? 56.914 9.788 -31.002 1.00 58.78 156 GLY A C 1
ATOM 1289 O O . GLY A 1 156 ? 56.390 9.984 -29.917 1.00 58.78 156 GLY A O 1
ATOM 1290 N N . ASP A 1 157 ? 57.794 8.810 -31.224 1.00 49.09 157 ASP A N 1
ATOM 1291 C CA . ASP A 1 157 ? 58.702 8.403 -30.146 1.00 49.09 157 ASP A CA 1
ATOM 1292 C C . ASP A 1 157 ? 60.051 7.933 -30.712 1.00 49.09 157 ASP A C 1
ATOM 1294 O O . ASP A 1 157 ? 60.454 6.778 -30.634 1.00 49.09 157 ASP A O 1
ATOM 1298 N N . LEU A 1 158 ? 60.743 8.864 -31.370 1.00 41.88 158 LEU A N 1
ATOM 1299 C CA . LEU A 1 158 ? 62.205 8.860 -31.426 1.00 41.88 158 LEU A CA 1
ATOM 1300 C C . LEU A 1 158 ? 62.697 10.231 -30.953 1.00 41.88 158 LEU A C 1
ATOM 1302 O O . LEU A 1 158 ? 63.445 10.925 -31.631 1.00 41.88 158 LEU A O 1
ATOM 1306 N N . SER A 1 159 ? 62.249 10.610 -29.758 1.00 49.19 159 SER A N 1
ATOM 1307 C CA . SER A 1 159 ? 63.079 11.383 -28.840 1.00 49.19 159 SER A CA 1
ATOM 1308 C C . SER A 1 159 ? 63.759 10.378 -27.922 1.00 49.19 159 SER A C 1
ATOM 1310 O O . SER A 1 159 ? 63.340 10.179 -26.786 1.00 49.19 159 SER A O 1
ATOM 1312 N N . ARG A 1 160 ? 64.775 9.679 -28.431 1.00 43.34 160 ARG A N 1
ATOM 1313 C CA . ARG A 1 160 ? 65.695 8.946 -27.564 1.00 43.34 160 ARG A CA 1
ATOM 1314 C C . ARG A 1 160 ? 67.060 8.815 -28.224 1.00 43.34 160 ARG A C 1
ATOM 1316 O O . ARG A 1 160 ? 67.293 7.925 -29.030 1.00 43.34 160 ARG A O 1
ATOM 1323 N N . ASP A 1 161 ? 67.893 9.789 -27.878 1.00 37.34 161 ASP A N 1
ATOM 1324 C CA . ASP A 1 161 ? 69.292 9.618 -27.498 1.00 37.34 161 ASP A CA 1
ATOM 1325 C C . ASP A 1 161 ? 70.208 8.811 -28.423 1.00 37.34 161 ASP A C 1
ATOM 1327 O O . ASP A 1 161 ? 70.164 7.589 -28.441 1.00 37.34 161 ASP A O 1
ATOM 1331 N N . GLN A 1 162 ? 71.129 9.519 -29.083 1.00 37.81 162 GLN A N 1
ATOM 1332 C CA . GLN A 1 162 ? 72.573 9.226 -29.163 1.00 37.81 162 GLN A CA 1
ATOM 1333 C C . GLN A 1 162 ? 73.151 10.209 -30.198 1.00 37.81 162 GLN A C 1
ATOM 1335 O O . GLN A 1 162 ? 72.866 10.135 -31.383 1.00 37.81 162 GLN A O 1
ATOM 1340 N N . HIS A 1 163 ? 73.827 11.288 -29.817 1.00 40.41 163 HIS A N 1
ATOM 1341 C CA . HIS A 1 163 ? 75.187 11.242 -29.283 1.00 40.41 163 HIS A CA 1
ATOM 1342 C C . HIS A 1 163 ? 76.120 10.351 -30.123 1.00 40.41 163 HIS A C 1
ATOM 1344 O O . HIS A 1 163 ? 76.562 9.319 -29.653 1.00 40.41 163 HIS A O 1
ATOM 1350 N N . GLN A 1 164 ? 76.375 10.743 -31.377 1.00 34.59 164 GLN A N 1
ATOM 1351 C CA . GLN A 1 164 ? 77.624 10.513 -32.128 1.00 34.59 164 GLN A CA 1
ATOM 1352 C C . GLN A 1 164 ? 77.462 11.281 -33.458 1.00 34.59 164 GLN A C 1
ATOM 1354 O O . GLN A 1 164 ? 76.665 10.916 -34.309 1.00 34.59 164 GLN A O 1
ATOM 1359 N N . GLN A 1 165 ? 77.960 12.503 -33.627 1.00 34.38 165 GLN A N 1
ATOM 1360 C CA . GLN A 1 165 ? 79.362 12.828 -33.870 1.00 34.38 165 GLN A CA 1
ATOM 1361 C C . GLN A 1 165 ? 80.025 11.921 -34.925 1.00 34.38 165 GLN A C 1
ATOM 1363 O O . GLN A 1 165 ? 80.001 10.697 -34.841 1.00 34.38 165 GLN A O 1
ATOM 1368 N N . THR A 1 166 ? 80.689 12.596 -35.866 1.00 33.91 166 THR A N 1
ATOM 1369 C CA . THR A 1 166 ? 81.663 12.135 -36.871 1.00 33.91 166 THR A CA 1
ATOM 1370 C C . THR A 1 166 ? 81.185 11.549 -38.215 1.00 33.91 166 THR A C 1
ATOM 1372 O O . THR A 1 166 ? 80.853 10.382 -38.370 1.00 33.91 166 THR A O 1
ATOM 1375 N N . THR A 1 167 ? 81.393 12.405 -39.226 1.00 37.50 167 THR A N 1
ATOM 1376 C CA . THR A 1 167 ? 82.084 12.156 -40.508 1.00 37.50 167 THR A CA 1
ATOM 1377 C C . THR A 1 167 ? 81.328 11.616 -41.725 1.00 37.50 167 THR A C 1
ATOM 1379 O O . THR A 1 167 ? 80.953 10.457 -41.812 1.00 37.50 167 THR A O 1
ATOM 1382 N N . CYS A 1 168 ? 81.367 12.482 -42.747 1.00 30.69 168 CYS A N 1
ATOM 1383 C CA . CYS A 1 168 ? 81.573 12.193 -44.166 1.00 30.69 168 CYS A CA 1
ATOM 1384 C C . CYS A 1 168 ? 80.417 11.625 -45.004 1.00 30.69 168 CYS A C 1
ATOM 1386 O O . CYS A 1 168 ? 80.175 10.427 -45.040 1.00 30.69 168 CYS A O 1
ATOM 1388 N N . ARG A 1 169 ? 79.905 12.522 -45.861 1.00 36.81 169 ARG A N 1
ATOM 1389 C CA . ARG A 1 169 ? 79.897 12.478 -47.344 1.00 36.81 169 ARG A CA 1
ATOM 1390 C C . ARG A 1 169 ? 78.503 12.643 -47.968 1.00 36.81 169 ARG A C 1
ATOM 1392 O O . ARG A 1 169 ? 77.625 11.823 -47.725 1.00 36.81 169 ARG A O 1
ATOM 1399 N N . PRO A 1 170 ? 78.329 13.639 -48.859 1.00 45.56 170 PRO A N 1
ATOM 1400 C CA . PRO A 1 170 ? 77.183 13.729 -49.746 1.00 45.56 170 PRO A CA 1
ATOM 1401 C C . PRO A 1 170 ? 77.500 13.037 -51.081 1.00 45.56 170 PRO A C 1
ATOM 1403 O O . PRO A 1 170 ? 78.518 13.316 -51.707 1.00 45.56 170 PRO A O 1
ATOM 1406 N N . ALA A 1 171 ? 76.620 12.150 -51.530 1.00 37.94 171 ALA A N 1
ATOM 1407 C CA . ALA A 1 171 ? 76.459 11.759 -52.932 1.00 37.94 171 ALA A CA 1
ATOM 1408 C C . ALA A 1 171 ? 75.135 10.990 -53.002 1.00 37.94 171 ALA A C 1
ATOM 1410 O O . ALA A 1 171 ? 74.996 9.915 -52.435 1.00 37.94 171 ALA A O 1
ATOM 1411 N N . LEU A 1 172 ? 74.059 11.620 -53.470 1.00 36.25 172 LEU A N 1
ATOM 1412 C CA . LEU A 1 172 ? 73.665 11.550 -54.875 1.00 36.25 172 LEU A CA 1
ATOM 1413 C C . LEU A 1 172 ? 73.667 10.096 -55.362 1.00 36.25 172 LEU A C 1
ATOM 1415 O O . LEU A 1 172 ? 74.731 9.540 -55.608 1.00 36.25 172 LEU A O 1
ATOM 1419 N N . ARG A 1 173 ? 72.483 9.508 -55.555 1.00 39.56 173 ARG A N 1
ATOM 1420 C CA . ARG A 1 173 ? 71.980 9.142 -56.887 1.00 39.56 173 ARG A CA 1
ATOM 1421 C C . ARG A 1 173 ? 70.707 8.309 -56.763 1.00 39.56 173 ARG A C 1
ATOM 1423 O O . ARG A 1 173 ? 70.588 7.402 -55.952 1.00 39.56 173 ARG A O 1
ATOM 1430 N N . GLN A 1 174 ? 69.772 8.690 -57.617 1.00 41.75 174 GLN A N 1
ATOM 1431 C CA . GLN A 1 174 ? 68.567 7.979 -58.009 1.00 41.75 174 GLN A CA 1
ATOM 1432 C C . GLN A 1 174 ? 68.823 6.515 -58.392 1.00 41.75 174 GLN A C 1
ATOM 1434 O O . GLN A 1 174 ? 69.957 6.111 -58.652 1.00 41.75 174 GLN A O 1
ATOM 1439 N N . SER A 1 175 ? 67.699 5.836 -58.646 1.00 43.22 175 SER A N 1
ATOM 1440 C CA . SER A 1 175 ? 67.552 4.510 -59.256 1.00 43.22 175 SER A CA 1
ATOM 1441 C C . SER A 1 175 ? 67.438 3.428 -58.172 1.00 43.22 175 SER A C 1
ATOM 1443 O O . SER A 1 175 ? 68.174 3.438 -57.205 1.00 43.22 175 SER A O 1
ATOM 1445 N N . THR A 1 176 ? 66.502 2.488 -58.205 1.00 39.31 176 THR A N 1
ATOM 1446 C CA . THR A 1 176 ? 65.819 1.913 -59.356 1.00 39.31 176 THR A CA 1
ATOM 1447 C C . THR A 1 176 ? 64.551 1.218 -58.861 1.00 39.31 176 THR A C 1
ATOM 1449 O O . THR A 1 176 ? 64.557 0.506 -57.862 1.00 39.31 176 THR A O 1
ATOM 1452 N N . ARG A 1 177 ? 63.468 1.395 -59.616 1.00 50.06 177 ARG A N 1
ATOM 1453 C CA . ARG A 1 177 ? 62.441 0.386 -59.910 1.00 50.06 177 ARG A CA 1
ATOM 1454 C C . ARG A 1 177 ? 62.901 -1.061 -59.648 1.00 50.06 177 ARG A C 1
ATOM 1456 O O . ARG A 1 177 ? 63.919 -1.452 -60.208 1.00 50.06 177 ARG A O 1
ATOM 1463 N N . ARG A 1 178 ? 62.090 -1.860 -58.944 1.00 41.72 178 ARG A N 1
ATOM 1464 C CA . ARG A 1 178 ? 61.818 -3.302 -59.189 1.00 41.72 178 ARG A CA 1
ATOM 1465 C C . ARG A 1 178 ? 60.934 -3.840 -58.053 1.00 41.72 178 ARG A C 1
ATOM 1467 O O . ARG A 1 178 ? 61.308 -3.760 -56.896 1.00 41.72 178 ARG A O 1
ATOM 1474 N N . THR A 1 179 ? 59.644 -4.067 -58.299 1.00 35.31 179 THR A N 1
ATOM 1475 C CA . THR A 1 179 ? 59.023 -5.338 -58.739 1.00 35.31 179 THR A CA 1
ATOM 1476 C C . THR A 1 179 ? 59.246 -6.539 -57.828 1.00 35.31 179 THR A C 1
ATOM 1478 O O . THR A 1 179 ? 60.383 -6.915 -57.571 1.00 35.31 179 THR A O 1
ATOM 1481 N N . ALA A 1 180 ? 58.112 -7.214 -57.609 1.00 37.19 180 ALA A N 1
ATOM 1482 C CA . ALA A 1 180 ? 57.922 -8.643 -57.367 1.00 37.19 180 ALA A CA 1
ATOM 1483 C C . ALA A 1 180 ? 58.148 -9.106 -55.916 1.00 37.19 180 ALA A C 1
ATOM 1485 O O . ALA A 1 180 ? 59.227 -8.949 -55.371 1.00 37.19 180 ALA A O 1
ATOM 1486 N N . THR A 1 181 ? 57.105 -9.529 -55.193 1.00 40.06 181 THR A N 1
ATOM 1487 C CA . THR A 1 181 ? 56.397 -10.835 -55.254 1.00 40.06 181 THR A CA 1
ATOM 1488 C C . THR A 1 181 ? 56.865 -11.713 -54.087 1.00 40.06 181 THR A C 1
ATOM 1490 O O . THR A 1 181 ? 58.037 -11.675 -53.734 1.00 40.06 181 THR A O 1
ATOM 1493 N N . THR A 1 182 ? 55.958 -12.569 -53.587 1.00 39.91 182 THR A N 1
ATOM 1494 C CA . THR A 1 182 ? 56.207 -13.782 -52.760 1.00 39.91 182 THR A CA 1
ATOM 1495 C C . THR A 1 182 ? 55.960 -13.554 -51.263 1.00 39.91 182 THR A C 1
ATOM 1497 O O . THR A 1 182 ? 56.781 -12.974 -50.575 1.00 39.91 182 THR A O 1
ATOM 1500 N N . ARG A 1 183 ? 54.729 -13.775 -50.777 1.00 34.62 183 ARG A N 1
ATOM 1501 C CA . ARG A 1 183 ? 54.099 -15.037 -50.296 1.00 34.62 183 ARG A CA 1
ATOM 1502 C C . ARG A 1 183 ? 54.269 -15.243 -48.774 1.00 34.62 183 ARG A C 1
ATOM 1504 O O . ARG A 1 183 ? 55.307 -14.888 -48.232 1.00 34.62 183 ARG A O 1
ATOM 1511 N N . PRO A 1 184 ? 53.261 -15.825 -48.096 1.00 51.66 184 PRO A N 1
ATOM 1512 C CA . PRO A 1 184 ? 53.249 -16.012 -46.648 1.00 51.66 184 PRO A CA 1
ATOM 1513 C C . PRO A 1 184 ? 53.893 -17.344 -46.252 1.00 51.66 184 PRO A C 1
ATOM 1515 O O . PRO A 1 184 ? 53.689 -18.340 -46.943 1.00 51.66 184 PRO A O 1
ATOM 1518 N N . ILE A 1 185 ? 54.583 -17.388 -45.108 1.00 42.25 185 ILE A N 1
ATOM 1519 C CA . ILE A 1 185 ? 54.851 -18.635 -44.380 1.00 42.25 185 ILE A CA 1
ATOM 1520 C C . ILE A 1 185 ? 54.652 -18.396 -42.878 1.00 42.25 185 ILE A C 1
ATOM 1522 O O . ILE A 1 185 ? 55.342 -17.624 -42.223 1.00 42.25 185 ILE A O 1
ATOM 1526 N N . THR A 1 186 ? 53.620 -19.077 -42.403 1.00 42.50 186 THR A N 1
ATOM 1527 C CA . THR A 1 186 ? 53.328 -19.602 -41.070 1.00 42.50 186 THR A CA 1
ATOM 1528 C C . THR A 1 186 ? 54.509 -19.946 -40.157 1.00 42.50 186 THR A C 1
ATOM 1530 O O . THR A 1 186 ? 55.537 -20.442 -40.597 1.00 42.50 186 THR A O 1
ATOM 1533 N N . SER A 1 187 ? 54.183 -19.929 -38.861 1.00 44.62 187 SER A N 1
ATOM 1534 C CA . SER A 1 187 ? 54.739 -20.749 -37.772 1.00 44.62 187 SER A CA 1
ATOM 1535 C C . SER A 1 187 ? 55.706 -20.034 -36.831 1.00 44.62 187 SER A C 1
ATOM 1537 O O . SER A 1 187 ? 56.836 -19.708 -37.167 1.00 44.62 187 SER A O 1
ATOM 1539 N N . GLY A 1 188 ? 55.228 -19.850 -35.603 1.00 45.28 188 GLY A N 1
ATOM 1540 C CA . GLY A 1 188 ? 55.989 -19.352 -34.466 1.00 45.28 188 GLY A CA 1
ATOM 1541 C C . GLY A 1 188 ? 55.216 -19.593 -33.174 1.00 45.28 188 GLY A C 1
ATOM 1542 O O . GLY A 1 188 ? 54.923 -18.660 -32.435 1.00 45.28 188 GLY A O 1
ATOM 1543 N N . TYR A 1 189 ? 54.808 -20.843 -32.938 1.00 37.50 189 TYR A N 1
ATOM 1544 C CA . TYR A 1 189 ? 54.401 -21.293 -31.611 1.00 37.50 189 TYR A CA 1
ATOM 1545 C C . TYR A 1 189 ? 55.655 -21.395 -30.743 1.00 37.50 189 TYR A C 1
ATOM 1547 O O . TYR A 1 189 ? 56.470 -22.289 -30.952 1.00 37.50 189 TYR A O 1
ATOM 1555 N N . SER A 1 190 ? 55.786 -20.546 -29.730 1.00 56.38 190 SER A N 1
ATOM 1556 C CA . SER A 1 190 ? 56.678 -20.843 -28.610 1.00 56.38 190 SER A CA 1
ATOM 1557 C C . SER A 1 190 ? 56.170 -20.222 -27.311 1.00 56.38 190 SER A C 1
ATOM 1559 O O . SER A 1 190 ? 56.347 -19.043 -27.025 1.00 56.38 190 SER A O 1
ATOM 1561 N N . THR A 1 191 ? 55.548 -21.117 -26.539 1.00 50.56 191 THR A N 1
ATOM 1562 C CA . THR A 1 191 ? 55.748 -21.332 -25.097 1.00 50.56 191 THR A CA 1
ATOM 1563 C C . THR A 1 191 ? 55.281 -20.260 -24.108 1.00 50.56 191 THR A C 1
ATOM 1565 O O . THR A 1 191 ? 56.022 -19.377 -23.692 1.00 50.56 191 THR A O 1
ATOM 1568 N N . LEU A 1 192 ? 54.062 -20.486 -23.607 1.00 50.50 192 LEU A N 1
ATOM 1569 C CA . LEU A 1 192 ? 53.578 -20.074 -22.287 1.00 50.50 192 LEU A CA 1
ATOM 1570 C C . LEU A 1 192 ? 54.294 -20.864 -21.169 1.00 50.50 192 LEU A C 1
ATOM 1572 O O . LEU A 1 192 ? 54.181 -22.093 -21.146 1.00 50.50 192 LEU A O 1
ATOM 1576 N N . PRO A 1 193 ? 54.925 -20.218 -20.174 1.00 54.12 193 PRO A N 1
ATOM 1577 C CA . PRO A 1 193 ? 55.266 -20.877 -18.919 1.00 54.12 193 PRO A CA 1
ATOM 1578 C C . PRO A 1 193 ? 54.035 -20.936 -17.997 1.00 54.12 193 PRO A C 1
ATOM 1580 O O . PRO A 1 193 ? 53.630 -19.961 -17.364 1.00 54.12 193 PRO A O 1
ATOM 1583 N N . ARG A 1 194 ? 53.430 -22.124 -17.906 1.00 55.72 194 ARG A N 1
ATOM 1584 C CA . ARG A 1 194 ? 52.370 -22.471 -16.947 1.00 55.72 194 ARG A CA 1
ATOM 1585 C C . ARG A 1 194 ? 52.985 -22.650 -15.554 1.00 55.72 194 ARG A C 1
ATOM 1587 O O . ARG A 1 194 ? 53.506 -23.717 -15.235 1.00 55.72 194 ARG A O 1
ATOM 1594 N N . ARG A 1 195 ? 52.919 -21.619 -14.705 1.00 58.22 195 ARG A N 1
ATOM 1595 C CA . ARG A 1 195 ? 53.334 -21.704 -13.293 1.00 58.22 195 ARG A CA 1
ATOM 1596 C C . ARG A 1 195 ? 52.333 -22.577 -12.522 1.00 58.22 195 ARG A C 1
ATOM 1598 O O . ARG A 1 195 ? 51.182 -22.205 -12.314 1.00 58.22 195 ARG A O 1
ATOM 1605 N N . ARG A 1 196 ? 52.775 -23.785 -12.173 1.00 59.59 196 ARG A N 1
ATOM 1606 C CA . ARG A 1 196 ? 52.020 -24.841 -11.488 1.00 59.59 196 ARG A CA 1
ATOM 1607 C C . ARG A 1 196 ? 51.907 -24.520 -9.992 1.00 59.59 196 ARG A C 1
ATOM 1609 O O . ARG A 1 196 ? 52.921 -24.466 -9.305 1.00 59.59 196 ARG A O 1
ATOM 1616 N N . ARG A 1 197 ? 50.674 -24.347 -9.499 1.00 54.50 197 ARG A N 1
ATOM 1617 C CA . ARG A 1 197 ? 50.314 -24.559 -8.087 1.00 54.50 197 ARG A CA 1
ATOM 1618 C C . ARG A 1 197 ? 50.594 -26.021 -7.738 1.00 54.50 197 ARG A C 1
ATOM 1620 O O . ARG A 1 197 ? 50.145 -26.909 -8.464 1.00 54.50 197 ARG A O 1
ATOM 1627 N N . ARG A 1 198 ? 51.306 -26.267 -6.643 1.00 58.22 198 ARG A N 1
ATOM 1628 C CA . ARG A 1 198 ? 51.302 -27.562 -5.965 1.00 58.22 198 ARG A CA 1
ATOM 1629 C C . ARG A 1 198 ? 50.845 -27.305 -4.538 1.00 58.22 198 ARG A C 1
ATOM 1631 O O . ARG A 1 198 ? 51.582 -26.734 -3.744 1.00 58.22 198 ARG A O 1
ATOM 1638 N N . ASP A 1 199 ? 49.588 -27.654 -4.311 1.00 53.38 199 ASP A N 1
ATOM 1639 C CA . ASP A 1 199 ? 48.990 -27.828 -2.999 1.00 53.38 199 ASP A CA 1
ATOM 1640 C C . ASP A 1 199 ? 49.630 -29.046 -2.315 1.00 53.38 199 ASP A C 1
ATOM 1642 O O . ASP A 1 199 ? 49.991 -30.016 -2.992 1.00 53.38 199 ASP A O 1
ATOM 1646 N N . GLY A 1 200 ? 49.758 -28.994 -0.989 1.00 47.41 200 GLY A N 1
ATOM 1647 C CA . GLY A 1 200 ? 50.160 -30.147 -0.185 1.00 47.41 200 GLY A CA 1
ATOM 1648 C C . GLY A 1 200 ? 50.873 -29.789 1.114 1.00 47.41 200 GLY A C 1
ATOM 1649 O O . GLY A 1 200 ? 52.044 -30.113 1.264 1.00 47.41 200 GLY A O 1
ATOM 1650 N N . THR A 1 201 ? 50.167 -29.150 2.045 1.00 60.44 201 THR A N 1
ATOM 1651 C CA . THR A 1 201 ? 50.493 -29.195 3.479 1.00 60.44 201 THR A CA 1
ATOM 1652 C C . THR A 1 201 ? 49.330 -29.877 4.184 1.00 60.44 201 THR A C 1
ATOM 1654 O O . THR A 1 201 ? 48.287 -29.259 4.403 1.00 60.44 201 THR A O 1
ATOM 1657 N N . LEU A 1 202 ? 49.511 -31.172 4.437 1.00 56.16 202 LEU A N 1
ATOM 1658 C CA . LEU A 1 202 ? 49.053 -31.838 5.651 1.00 56.16 202 LEU A CA 1
ATOM 1659 C C . LEU A 1 202 ? 50.256 -31.889 6.592 1.00 56.16 202 LEU A C 1
ATOM 1661 O O . LEU A 1 202 ? 51.367 -32.127 6.062 1.00 56.16 202 LEU A O 1
#

InterPro domains:
  IPR004345 TB2/DP1/HVA22 [PF03134] (19-96)
  IPR004345 TB2/DP1/HVA22 [PTHR12300] (11-137)

Sequence (202 aa):
MLSNFLSKLLTLTCGTLYPAYRSYKAVRSKNVREYVKWMMYWIVFALFLNIEVVADIFLGLWLPFYYECKIMFVLWLISPYTRGASFLYRKFVHPLLVRHEKDIDDYLIQAKKHGYTAIVGLGSRGFMYAREIVASAAVKGQLHLVNQLRKSYSVGDLSRDQHQQTTCRPALRQSTRRTATTRPITSGYSTLPRRRRRDGTL

Organism: Trichuris trichiura (NCBI:txid36087)

pLDDT: mean 72.03, std 17.26, range [30.69, 93.94]

Foldseek 3Di:
DVVVVVVVVVVVCVVVVVLVVVCVVCVVVVPPVSVVVSVLVVVLVVVLVVLVVVVVVVVVDDDDVVVVVSVVVSVLSVVVVVPSSVVCCVPPVVVCCVVCVVVVVVVVVVCCVVVVVVVVVVVVVVVVVVCVVVVVVVVVVCVVVVVVCVVVVPDDDPPDDDDDDDDDDDDDDDDDDDDDDDDDDDDDDDDDDDDDDDDDDD

Secondary structure (DSSP, 8-state):
-HHHHHHHHHHHHHHHHHHHHHHHHHHHTT-HHHHHHHHHHHHHHHHHHHHHHHHHHHHTS--TTHHHHHHHHHHHHHSIIIIIHHHHIIIIIHHHHHHHHHHHHHHHHHHHHHHHHHHHHHHHHHHHHHHHHHHHHHHHHHHHHHHHHHHHSSS-----------------------------------------------

Radius of gyration: 39.3 Å; chains: 1; bounding box: 113×53×79 Å